Protein AF-A0A7S2IHV5-F1 (afdb_monomer)

Foldseek 3Di:
DDPPPPPPPPPDPPPPLDADPPPPPPDCPFLDDDDDDDDGDDPQRLLLVQVVCVVVVHHDDPSSLCSQCVVLVHDCVVPVVLSVLSVLLSVADAALQKDWDADPVRGIWIAGNVVRDIGSDGPCSVLSSVLRVVLCVLVVPPDDLVRLVVVLVVLVVVLVVLLVVLLVQLVQKDWDADPVRQIWIAGNVVRDIGSGDRNRNSLSSSLSSVVSSVSSCVVSVHDDDDDRDRDDNVVSVVVVPPDDDDD

Structure (mmCIF, N/CA/C/O backbone):
data_AF-A0A7S2IHV5-F1
#
_entry.id   AF-A0A7S2IHV5-F1
#
loop_
_atom_site.group_PDB
_atom_site.id
_atom_site.type_symbol
_atom_site.label_atom_id
_atom_site.label_alt_id
_atom_site.label_comp_id
_atom_site.label_asym_id
_atom_site.label_entity_id
_atom_site.label_seq_id
_atom_site.pdbx_PDB_ins_code
_atom_site.Cartn_x
_atom_site.Cartn_y
_atom_site.Cartn_z
_atom_site.occupancy
_atom_site.B_iso_or_equiv
_atom_site.auth_seq_id
_atom_site.auth_comp_id
_atom_site.auth_asym_id
_atom_site.auth_atom_id
_atom_site.pdbx_PDB_model_num
ATOM 1 N N . MET A 1 1 ? 15.646 18.666 -33.303 1.00 33.06 1 MET A N 1
ATOM 2 C CA . MET A 1 1 ? 16.346 18.646 -32.001 1.00 33.06 1 MET A CA 1
ATOM 3 C C . MET A 1 1 ? 16.681 17.202 -31.702 1.00 33.06 1 MET A C 1
ATOM 5 O O . MET A 1 1 ? 15.780 16.376 -31.694 1.00 33.06 1 MET A O 1
ATOM 9 N N . VAL A 1 2 ? 17.968 16.892 -31.600 1.00 29.97 2 VAL A N 1
ATOM 10 C CA . VAL A 1 2 ? 18.472 15.532 -31.393 1.00 29.97 2 VAL A CA 1
ATOM 11 C C . VAL A 1 2 ? 18.249 15.192 -29.921 1.00 29.97 2 VAL A C 1
ATOM 13 O O . VAL A 1 2 ? 18.845 15.831 -29.057 1.00 29.97 2 VAL A O 1
ATOM 16 N N . PHE A 1 3 ? 17.349 14.252 -29.625 1.00 38.97 3 PHE A N 1
ATOM 17 C CA . PHE A 1 3 ? 17.230 13.691 -28.282 1.00 38.97 3 PHE A CA 1
ATOM 18 C C . PHE A 1 3 ? 18.546 12.974 -27.981 1.00 38.97 3 PHE A C 1
ATOM 20 O O . PHE A 1 3 ? 18.866 11.963 -28.603 1.00 38.97 3 PHE A O 1
ATOM 27 N N . GLY A 1 4 ? 19.353 13.555 -27.094 1.00 34.31 4 GLY A N 1
ATOM 28 C CA . GLY A 1 4 ? 20.579 12.926 -26.628 1.00 34.31 4 GLY A CA 1
ATOM 29 C C . GLY A 1 4 ? 20.244 11.559 -26.046 1.00 34.31 4 GLY A C 1
ATOM 30 O O . GLY A 1 4 ? 19.366 11.460 -25.189 1.00 34.31 4 GLY A O 1
ATOM 31 N N . LEU A 1 5 ? 20.936 10.528 -26.536 1.00 37.75 5 LEU A N 1
ATOM 32 C CA . LEU A 1 5 ? 20.967 9.186 -25.964 1.00 37.75 5 LEU A CA 1
ATOM 33 C C . LEU A 1 5 ? 21.281 9.314 -24.466 1.00 37.75 5 LEU A C 1
ATOM 35 O O . LEU A 1 5 ? 22.440 9.408 -24.056 1.00 37.75 5 LEU A O 1
ATOM 39 N N . MET A 1 6 ? 20.245 9.344 -23.628 1.00 42.69 6 MET A N 1
ATOM 40 C CA . MET A 1 6 ? 20.414 9.043 -22.219 1.00 42.69 6 MET A CA 1
ATOM 41 C C . MET A 1 6 ? 20.861 7.592 -22.186 1.00 42.69 6 MET A C 1
ATOM 43 O O . MET A 1 6 ? 20.162 6.725 -22.707 1.00 42.69 6 MET A O 1
ATOM 47 N N . LYS A 1 7 ? 22.061 7.347 -21.649 1.00 40.94 7 LYS A N 1
ATOM 48 C CA . LYS A 1 7 ? 22.567 6.007 -21.349 1.00 40.94 7 LYS A CA 1
ATOM 49 C C . LYS A 1 7 ? 21.474 5.261 -20.585 1.00 40.94 7 LYS A C 1
ATOM 51 O O . LYS A 1 7 ? 21.378 5.380 -19.367 1.00 40.94 7 LYS A O 1
ATOM 56 N N . LEU A 1 8 ? 20.669 4.477 -21.296 1.00 45.41 8 LEU A N 1
ATOM 57 C CA . LEU A 1 8 ? 20.057 3.300 -20.722 1.00 45.41 8 LEU A CA 1
ATOM 58 C C . LEU A 1 8 ? 21.258 2.501 -20.240 1.00 45.41 8 LEU A C 1
ATOM 60 O O . LEU A 1 8 ? 22.055 2.013 -21.043 1.00 45.41 8 LEU A O 1
ATOM 64 N N . GLY A 1 9 ? 21.467 2.478 -18.925 1.00 37.75 9 GLY A N 1
ATOM 65 C CA . GLY A 1 9 ? 22.291 1.445 -18.341 1.00 37.75 9 GLY A CA 1
ATOM 66 C C . GLY A 1 9 ? 21.675 0.142 -18.818 1.00 37.75 9 GLY A C 1
ATOM 67 O O . GLY A 1 9 ? 20.617 -0.249 -18.325 1.00 37.75 9 GLY A O 1
ATOM 68 N N . LEU A 1 10 ? 22.293 -0.469 -19.834 1.00 39.44 10 LEU A N 1
ATOM 69 C CA . LEU A 1 10 ? 22.073 -1.865 -20.178 1.00 39.44 10 LEU A CA 1
ATOM 70 C C . LEU A 1 10 ? 22.032 -2.618 -18.851 1.00 39.44 10 LEU A C 1
ATOM 72 O O . LEU A 1 10 ? 22.872 -2.298 -18.001 1.00 39.44 10 LEU A O 1
ATOM 76 N N . PRO A 1 11 ? 21.078 -3.540 -18.631 1.00 44.69 11 PRO A N 1
ATOM 77 C CA . PRO A 1 11 ? 20.971 -4.242 -17.364 1.00 44.69 11 PRO A CA 1
ATOM 78 C C . PRO A 1 11 ? 22.358 -4.762 -16.984 1.00 44.69 11 PRO A C 1
ATOM 80 O O . PRO A 1 11 ? 22.909 -5.649 -17.640 1.00 44.69 11 PRO A O 1
ATOM 83 N N . SER A 1 12 ? 22.941 -4.114 -15.967 1.00 45.28 12 SER A N 1
ATOM 84 C CA . SER A 1 12 ? 24.198 -4.511 -15.347 1.00 45.28 12 SER A CA 1
ATOM 85 C C . SER A 1 12 ? 24.079 -5.997 -15.056 1.00 45.28 12 SER A C 1
ATOM 87 O O . SER A 1 12 ? 22.994 -6.414 -14.640 1.00 45.28 12 SER A O 1
ATOM 89 N N . LYS A 1 13 ? 25.135 -6.777 -15.353 1.00 41.44 13 LYS A N 1
ATOM 90 C CA . LYS A 1 13 ? 25.215 -8.238 -15.157 1.00 41.44 13 LYS A CA 1
ATOM 91 C C . LYS A 1 13 ? 24.247 -8.651 -14.052 1.00 41.44 13 LYS A C 1
ATOM 93 O O . LYS A 1 13 ? 24.502 -8.309 -12.901 1.00 41.44 13 LYS A O 1
ATOM 98 N N . LYS A 1 14 ? 23.110 -9.263 -14.420 1.00 52.69 14 LYS A N 1
ATOM 99 C CA . LYS A 1 14 ? 22.032 -9.574 -13.475 1.00 52.69 14 LYS A CA 1
ATOM 100 C C . LYS A 1 14 ? 22.661 -10.347 -12.321 1.00 52.69 14 LYS A C 1
ATOM 102 O O . LYS A 1 14 ? 23.015 -11.509 -12.507 1.00 52.69 14 LYS A O 1
ATOM 107 N N . HIS A 1 15 ? 22.842 -9.708 -11.167 1.00 56.66 15 HIS A N 1
ATOM 108 C CA . HIS A 1 15 ? 23.039 -10.468 -9.948 1.00 56.66 15 HIS A CA 1
ATOM 109 C C . HIS A 1 15 ? 21.779 -11.325 -9.825 1.00 56.66 15 HIS A C 1
ATOM 111 O O . HIS A 1 15 ? 20.678 -10.763 -9.879 1.00 56.66 15 HIS A O 1
ATOM 117 N N . PRO A 1 16 ? 21.905 -12.661 -9.807 1.00 74.50 16 PRO A N 1
ATOM 118 C CA . PRO A 1 16 ? 20.736 -13.506 -9.666 1.00 74.50 16 PRO A CA 1
ATOM 119 C C . PRO A 1 16 ? 20.046 -13.117 -8.359 1.00 74.50 16 PRO A C 1
ATOM 121 O O . PRO A 1 16 ? 20.706 -12.924 -7.339 1.00 74.50 16 PRO A O 1
ATOM 124 N N . ALA A 1 17 ? 18.729 -12.926 -8.409 1.00 83.88 17 ALA A N 1
ATOM 125 C CA . ALA A 1 17 ? 17.953 -12.715 -7.200 1.00 83.88 17 ALA A CA 1
ATOM 126 C C . ALA A 1 17 ? 18.017 -14.014 -6.395 1.00 83.88 17 ALA A C 1
ATOM 128 O O . ALA A 1 17 ? 17.445 -15.028 -6.791 1.00 83.88 17 ALA A O 1
ATOM 129 N N . GLU A 1 18 ? 18.768 -14.000 -5.302 1.00 88.00 18 GLU A N 1
ATOM 130 C CA . GLU A 1 18 ? 18.863 -15.142 -4.404 1.00 88.00 18 GLU A CA 1
ATOM 131 C C . GLU A 1 18 ? 17.799 -15.010 -3.316 1.00 88.00 18 GLU A C 1
ATOM 133 O O . GLU A 1 18 ? 17.580 -13.902 -2.813 1.00 88.00 18 GLU A O 1
ATOM 138 N N . PRO A 1 19 ? 17.112 -16.098 -2.932 1.00 88.88 19 PRO A N 1
ATOM 139 C CA . PRO A 1 19 ? 16.203 -16.036 -1.803 1.00 88.88 19 PRO A CA 1
ATOM 140 C C . PRO A 1 19 ? 16.986 -15.628 -0.545 1.00 88.88 19 PRO A C 1
ATOM 142 O O . PRO A 1 19 ? 18.162 -15.982 -0.409 1.00 88.88 19 PRO A O 1
ATOM 145 N N . PRO A 1 20 ? 16.358 -14.908 0.402 1.00 88.19 20 PRO A N 1
ATOM 146 C CA . PRO A 1 20 ? 16.990 -14.657 1.689 1.00 88.19 20 PRO A CA 1
ATOM 147 C C . PRO A 1 20 ? 17.375 -16.000 2.327 1.00 88.19 20 PRO A C 1
ATOM 149 O O . PRO A 1 20 ? 16.690 -17.001 2.067 1.00 88.19 20 PRO A O 1
ATOM 152 N N . PRO A 1 21 ? 18.411 -16.051 3.191 1.00 83.69 21 PRO A N 1
ATOM 153 C CA . PRO A 1 21 ? 18.697 -17.263 3.948 1.00 83.69 21 PRO A CA 1
ATOM 154 C C . PRO A 1 21 ? 17.393 -17.750 4.571 1.00 83.69 21 PRO A C 1
ATOM 156 O O . PRO A 1 21 ? 16.575 -16.933 5.015 1.00 83.69 21 PRO A O 1
ATOM 159 N N . SER A 1 22 ? 17.156 -19.067 4.548 1.00 67.00 22 SER A N 1
ATOM 160 C CA . SER A 1 22 ? 15.977 -19.593 5.219 1.00 67.00 22 SER A CA 1
ATOM 161 C C . SER A 1 22 ? 16.107 -19.157 6.666 1.00 67.00 22 SER A C 1
ATOM 163 O O . SER A 1 22 ? 16.981 -19.650 7.383 1.00 67.00 22 SER A O 1
ATOM 165 N N . ALA A 1 23 ? 15.282 -18.206 7.091 1.00 54.59 23 ALA A N 1
ATOM 166 C CA . ALA A 1 23 ? 15.065 -18.032 8.501 1.00 54.59 23 ALA A CA 1
ATOM 167 C C . ALA A 1 23 ? 14.607 -19.420 8.961 1.00 54.59 23 ALA A C 1
ATOM 169 O O . ALA A 1 23 ? 13.552 -19.901 8.537 1.00 54.59 23 ALA A O 1
ATOM 170 N N . GLY A 1 24 ? 15.440 -20.112 9.751 1.00 43.66 24 GLY A N 1
ATOM 171 C CA . GLY A 1 24 ? 14.931 -21.183 10.602 1.00 43.66 24 GLY A CA 1
ATOM 172 C C . GLY A 1 24 ? 13.681 -20.637 11.291 1.00 43.66 24 GLY A C 1
ATOM 173 O O . GLY A 1 24 ? 13.653 -19.438 11.532 1.00 43.66 24 GLY A O 1
ATOM 174 N N . PRO A 1 25 ? 12.648 -21.458 11.515 1.00 40.81 25 PRO A N 1
ATOM 175 C CA . PRO A 1 25 ? 11.233 -21.081 11.601 1.00 40.81 25 PRO A CA 1
ATOM 176 C C . PRO A 1 25 ? 10.962 -19.834 12.456 1.00 40.81 25 PRO A C 1
ATOM 178 O O . PRO A 1 25 ? 10.499 -19.926 13.589 1.00 40.81 25 PRO A O 1
ATOM 181 N N . SER A 1 26 ? 11.207 -18.654 11.902 1.00 39.56 26 SER A N 1
ATOM 182 C CA . SER A 1 26 ? 10.773 -17.402 12.481 1.00 39.56 26 SER A CA 1
ATOM 183 C C . SER A 1 26 ? 9.319 -17.282 12.066 1.00 39.56 26 SER A C 1
ATOM 185 O O . SER A 1 26 ? 9.004 -16.947 10.929 1.00 39.56 26 SER A O 1
ATOM 187 N N . GLU A 1 27 ? 8.450 -17.671 12.998 1.00 41.88 27 GLU A N 1
ATOM 188 C CA . GLU A 1 27 ? 7.030 -17.316 13.021 1.00 41.88 27 GLU A CA 1
ATOM 189 C C . GLU A 1 27 ? 6.133 -18.008 11.987 1.00 41.88 27 GLU A C 1
ATOM 191 O O . GLU A 1 27 ? 5.271 -17.393 11.360 1.00 41.88 27 GLU A O 1
ATOM 196 N N . VAL A 1 28 ? 6.215 -19.340 11.898 1.00 38.88 28 VAL A N 1
ATOM 197 C CA . VAL A 1 28 ? 5.076 -20.125 11.392 1.00 38.88 28 VAL A CA 1
ATOM 198 C C . VAL A 1 28 ? 3.937 -20.050 12.419 1.00 38.88 28 VAL A C 1
ATOM 200 O O . VAL A 1 28 ? 3.696 -20.992 13.174 1.00 38.88 28 VAL A O 1
ATOM 203 N N . GLN A 1 29 ? 3.189 -18.948 12.449 1.00 43.97 29 GLN A N 1
ATOM 204 C CA . GLN A 1 29 ? 1.805 -19.013 12.908 1.00 43.97 29 GLN A CA 1
ATOM 205 C C . GLN A 1 29 ? 0.989 -19.587 11.755 1.00 43.97 29 GLN A C 1
ATOM 207 O O . GLN A 1 29 ? 0.590 -18.898 10.821 1.00 43.97 29 GLN A O 1
ATOM 212 N N . LYS A 1 30 ? 0.846 -20.916 11.799 1.00 42.19 30 LYS A N 1
ATOM 213 C CA . LYS A 1 30 ? 0.106 -21.723 10.829 1.00 42.19 30 LYS A CA 1
ATOM 214 C C . LYS A 1 30 ? -1.242 -21.072 10.524 1.00 42.19 30 LYS A C 1
ATOM 216 O O . LYS A 1 30 ? -2.083 -20.929 11.411 1.00 42.19 30 LYS A O 1
ATOM 221 N N . ALA A 1 31 ? -1.481 -20.781 9.251 1.00 44.69 31 ALA A N 1
ATOM 222 C CA . ALA A 1 31 ? -2.820 -20.554 8.743 1.00 44.69 31 ALA A CA 1
ATOM 223 C C . ALA A 1 31 ? -3.604 -21.876 8.830 1.00 44.69 31 ALA A C 1
ATOM 225 O O . ALA A 1 31 ? -3.496 -22.735 7.957 1.00 44.69 31 ALA A O 1
ATOM 226 N N . SER A 1 32 ? -4.343 -22.092 9.922 1.00 41.03 32 SER A N 1
ATOM 227 C CA . SER A 1 32 ? -5.221 -23.259 10.057 1.00 41.03 32 SER A CA 1
ATOM 228 C C . SER A 1 32 ? -6.505 -23.020 9.260 1.00 41.03 32 SER A C 1
ATOM 230 O O . SER A 1 32 ? -7.477 -22.468 9.773 1.00 41.03 32 SER A O 1
ATOM 232 N N . ALA A 1 33 ? -6.497 -23.404 7.985 1.00 43.72 33 ALA A N 1
ATOM 233 C CA . ALA A 1 33 ? -7.717 -23.627 7.222 1.00 43.72 33 ALA A CA 1
ATOM 234 C C . ALA A 1 33 ? -8.118 -25.097 7.417 1.00 43.72 33 ALA A C 1
ATOM 236 O O . ALA A 1 33 ? -7.386 -26.010 7.037 1.00 43.72 33 ALA A O 1
ATOM 237 N N . GLY A 1 34 ? -9.245 -25.331 8.091 1.00 39.16 34 GLY A N 1
ATOM 238 C CA . GLY A 1 34 ? -9.768 -26.674 8.321 1.00 39.16 34 GLY A CA 1
ATOM 239 C C . GLY A 1 34 ? -10.118 -27.379 7.008 1.00 39.16 34 GLY A C 1
ATOM 240 O O . GLY A 1 34 ? -10.824 -26.815 6.177 1.00 39.16 34 GLY A O 1
ATOM 241 N N . GLY A 1 35 ? -9.648 -28.622 6.860 1.00 34.66 35 GLY A N 1
ATOM 242 C CA . GLY A 1 35 ? -10.046 -29.535 5.784 1.00 34.66 35 GLY A CA 1
ATOM 243 C C . GLY A 1 35 ? -8.886 -30.314 5.156 1.00 34.66 35 GLY A C 1
ATOM 244 O O . GLY A 1 35 ? -8.307 -29.868 4.179 1.00 34.66 35 GLY A O 1
ATOM 245 N N . GLY A 1 36 ? -8.585 -31.495 5.712 1.00 34.62 36 GLY A N 1
ATOM 246 C CA . GLY A 1 36 ? -8.013 -32.661 5.017 1.00 34.62 36 GLY A CA 1
ATOM 247 C C . GLY A 1 36 ? -6.731 -32.507 4.179 1.00 34.62 36 GLY A C 1
ATOM 248 O O . GLY A 1 36 ? -6.795 -32.273 2.980 1.00 34.62 36 GLY A O 1
ATOM 249 N N . GLY A 1 37 ? -5.582 -32.859 4.771 1.00 42.47 37 GLY A N 1
ATOM 250 C CA . GLY A 1 37 ? -4.523 -33.588 4.053 1.00 42.47 37 GLY A CA 1
ATOM 251 C C . GLY A 1 37 ? -3.578 -32.794 3.142 1.00 42.47 37 GLY A C 1
ATOM 252 O O . GLY A 1 37 ? -3.538 -33.040 1.944 1.00 42.47 37 GLY A O 1
ATOM 253 N N . LYS A 1 38 ? -2.768 -31.906 3.728 1.00 46.94 38 LYS A N 1
ATOM 254 C CA . LYS A 1 38 ? -1.366 -31.540 3.401 1.00 46.94 38 LYS A CA 1
ATOM 255 C C . LYS A 1 38 ? -0.945 -30.506 4.460 1.00 46.94 38 LYS A C 1
ATOM 257 O O . LYS A 1 38 ? -1.814 -29.854 5.032 1.00 46.94 38 LYS A O 1
ATOM 262 N N . GLY A 1 39 ? 0.337 -30.428 4.825 1.00 59.31 39 GLY A N 1
ATOM 263 C CA . GLY A 1 39 ? 0.801 -29.528 5.896 1.00 59.31 39 GLY A CA 1
ATOM 264 C C . GLY A 1 39 ? 0.293 -28.088 5.717 1.00 59.31 39 GLY A C 1
ATOM 265 O O . GLY A 1 39 ? 0.092 -27.646 4.589 1.00 59.31 39 GLY A O 1
ATOM 266 N N . ALA A 1 40 ? 0.049 -27.377 6.824 1.00 70.88 40 ALA A N 1
ATOM 267 C CA . ALA A 1 40 ? -0.393 -25.983 6.774 1.00 70.88 40 ALA A CA 1
ATOM 268 C C . ALA A 1 40 ? 0.619 -25.146 5.978 1.00 70.88 40 ALA A C 1
ATOM 270 O O . ALA A 1 40 ? 1.809 -25.181 6.294 1.00 70.88 40 ALA A O 1
ATOM 271 N N . LEU A 1 41 ? 0.137 -24.424 4.964 1.00 82.94 41 LEU A N 1
ATOM 272 C CA . LEU A 1 41 ? 0.977 -23.574 4.127 1.00 82.94 41 LEU A CA 1
ATOM 273 C C . LEU A 1 41 ? 1.620 -22.466 4.964 1.00 82.94 41 LEU A C 1
ATOM 275 O O . LEU A 1 41 ? 0.996 -21.889 5.860 1.00 82.94 41 LEU A O 1
ATOM 279 N N . THR A 1 42 ? 2.863 -22.145 4.634 1.00 90.62 42 THR A N 1
ATOM 280 C CA . THR A 1 42 ? 3.507 -20.900 5.046 1.00 90.62 42 THR A CA 1
ATOM 281 C C . THR A 1 42 ? 2.815 -19.706 4.385 1.00 90.62 42 THR A C 1
ATOM 283 O O . THR A 1 42 ? 2.127 -19.839 3.370 1.00 90.62 42 THR A O 1
ATOM 286 N N . VAL A 1 43 ? 3.024 -18.509 4.935 1.00 92.88 43 VAL A N 1
ATOM 287 C CA . VAL A 1 43 ? 2.461 -17.271 4.373 1.00 92.88 43 VAL A CA 1
ATOM 288 C C . VAL A 1 43 ? 2.910 -17.061 2.926 1.00 92.88 43 VAL A C 1
ATOM 290 O O . VAL A 1 43 ? 2.089 -16.733 2.076 1.00 92.88 43 VAL A O 1
ATOM 293 N N . ASN A 1 44 ? 4.179 -17.327 2.613 1.00 94.31 44 ASN A N 1
ATOM 294 C CA . ASN A 1 44 ? 4.712 -17.114 1.266 1.00 94.31 44 ASN A CA 1
ATOM 295 C C . ASN A 1 44 ? 4.186 -18.130 0.244 1.00 94.31 44 ASN A C 1
ATOM 297 O O . ASN A 1 44 ? 3.930 -17.766 -0.901 1.00 94.31 44 ASN A O 1
ATOM 301 N N . GLU A 1 45 ? 3.938 -19.377 0.651 1.00 94.00 45 GLU A N 1
ATOM 302 C CA . GLU A 1 45 ? 3.226 -20.351 -0.194 1.00 94.00 45 GLU A CA 1
ATOM 303 C C . GLU A 1 45 ? 1.769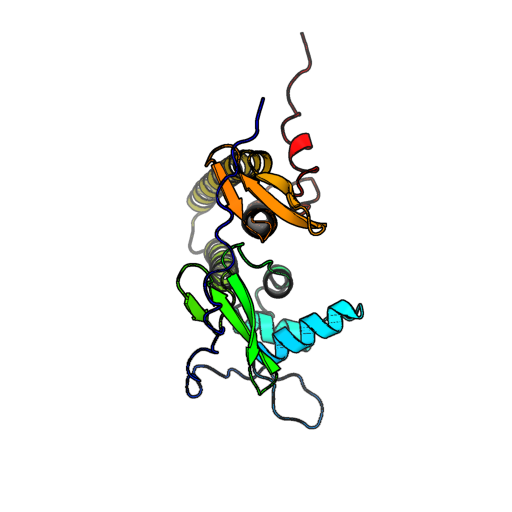 -19.931 -0.412 1.00 94.00 45 GLU A C 1
ATOM 305 O O . GLU A 1 45 ? 1.231 -20.052 -1.514 1.00 94.00 45 GLU A O 1
ATOM 310 N N . PHE A 1 46 ? 1.123 -19.414 0.637 1.00 94.31 46 PHE A N 1
ATOM 311 C CA . PHE A 1 46 ? -0.242 -18.917 0.553 1.00 94.31 46 PHE A CA 1
ATOM 312 C C . PHE A 1 46 ? -0.361 -17.724 -0.406 1.00 94.31 46 PHE A C 1
ATOM 314 O O . PHE A 1 46 ? -1.252 -17.730 -1.258 1.00 94.31 46 PHE A O 1
ATOM 321 N N . VAL A 1 47 ? 0.534 -16.736 -0.312 1.00 94.31 47 VAL A N 1
ATOM 322 C CA . VAL A 1 47 ? 0.555 -15.562 -1.200 1.00 94.31 47 VAL A CA 1
ATOM 323 C C . VAL A 1 47 ? 0.806 -15.988 -2.648 1.00 94.31 47 VAL A C 1
ATOM 325 O O . VAL A 1 47 ? 0.022 -15.617 -3.522 1.00 94.31 47 VAL A O 1
ATOM 328 N N . ALA A 1 48 ? 1.816 -16.832 -2.900 1.00 93.19 48 ALA A N 1
ATOM 329 C CA . ALA A 1 48 ? 2.113 -17.350 -4.241 1.00 93.19 48 ALA A CA 1
ATOM 330 C C . ALA A 1 48 ? 0.901 -18.075 -4.854 1.00 93.19 48 ALA A C 1
ATOM 332 O O . ALA A 1 48 ? 0.491 -17.811 -5.988 1.00 93.19 48 ALA A O 1
ATOM 333 N N . ARG A 1 49 ? 0.258 -18.954 -4.075 1.00 93.62 49 ARG A N 1
ATOM 334 C CA . ARG A 1 49 ? -0.943 -19.676 -4.511 1.00 93.62 49 ARG A CA 1
ATOM 335 C C . ARG A 1 49 ? -2.124 -18.739 -4.769 1.00 93.62 49 ARG A C 1
ATOM 337 O O . ARG A 1 49 ? -2.812 -18.925 -5.770 1.00 93.62 49 ARG A O 1
ATOM 344 N N . SER A 1 50 ? -2.352 -17.760 -3.895 1.00 93.12 50 SER A N 1
ATOM 345 C CA . SER A 1 50 ? -3.460 -16.802 -4.019 1.00 93.12 50 SER A CA 1
ATOM 346 C C . SER A 1 50 ? -3.338 -15.967 -5.291 1.00 93.12 50 SER A C 1
ATOM 348 O O . SER A 1 50 ? -4.321 -15.805 -6.010 1.00 93.12 50 SER A O 1
ATOM 350 N N . LYS A 1 51 ? -2.126 -15.508 -5.632 1.00 91.06 51 LYS A N 1
ATOM 351 C CA . LYS A 1 51 ? -1.873 -14.771 -6.881 1.00 91.06 51 LYS A CA 1
ATOM 352 C C . LYS A 1 51 ? -2.208 -15.607 -8.119 1.00 91.06 51 LYS A C 1
ATOM 354 O O . LYS A 1 51 ? -2.995 -15.169 -8.953 1.00 91.06 51 LYS A O 1
ATOM 359 N N . ARG A 1 52 ? -1.729 -16.855 -8.188 1.00 91.12 52 ARG A N 1
ATOM 360 C CA . ARG A 1 52 ? -2.044 -17.778 -9.301 1.00 91.12 52 ARG A CA 1
ATOM 361 C C . ARG A 1 52 ? -3.527 -18.127 -9.410 1.00 91.12 52 ARG A C 1
ATOM 363 O O . ARG A 1 52 ? -4.040 -18.350 -10.503 1.00 91.12 52 ARG A O 1
ATOM 370 N N . GLN A 1 53 ? -4.219 -18.242 -8.279 1.00 91.75 53 GLN A N 1
ATOM 371 C CA . GLN A 1 53 ? -5.665 -18.464 -8.259 1.00 91.75 53 GLN A CA 1
ATOM 372 C C . GLN A 1 53 ? -6.409 -17.255 -8.839 1.00 91.75 53 GLN A C 1
ATOM 374 O O . GLN A 1 53 ? -7.283 -17.434 -9.687 1.00 91.75 53 GLN A O 1
ATOM 379 N N . ARG A 1 54 ? -5.995 -16.037 -8.485 1.00 89.06 54 ARG A N 1
ATOM 380 C CA . ARG A 1 54 ? -6.588 -14.794 -8.996 1.00 89.06 54 ARG A CA 1
ATOM 381 C C . ARG A 1 54 ? -6.364 -14.568 -10.484 1.00 89.06 54 ARG A C 1
ATOM 383 O O . ARG A 1 54 ? -7.282 -14.118 -11.160 1.00 89.06 54 ARG A O 1
ATOM 390 N N . GLU A 1 55 ? -5.219 -14.969 -11.031 1.00 88.75 55 GLU A N 1
ATOM 391 C CA . GLU A 1 55 ? -4.999 -14.991 -12.490 1.00 88.75 55 GLU A CA 1
ATOM 392 C C . GLU A 1 55 ? -6.030 -15.861 -13.230 1.00 88.75 55 GLU A C 1
ATOM 394 O O . GLU A 1 55 ? -6.312 -15.644 -14.406 1.00 88.75 55 GLU A O 1
ATOM 399 N N . ARG A 1 56 ? -6.632 -16.830 -12.531 1.00 92.88 56 ARG A N 1
ATOM 400 C CA . ARG A 1 56 ? -7.720 -17.687 -13.027 1.00 92.88 56 ARG A CA 1
ATOM 401 C C . ARG A 1 56 ? -9.111 -17.191 -12.612 1.00 92.88 56 ARG A C 1
ATOM 403 O O . ARG A 1 56 ? -10.083 -17.920 -12.791 1.00 92.88 56 ARG A O 1
ATOM 410 N N . GLY A 1 57 ? -9.213 -15.991 -12.041 1.00 91.12 57 GLY A N 1
ATOM 411 C CA . GLY A 1 57 ? -10.458 -15.408 -11.535 1.00 91.12 57 GLY A CA 1
ATOM 412 C C . GLY A 1 57 ? -10.978 -16.043 -10.242 1.00 91.12 57 GLY A C 1
ATOM 413 O O . GLY A 1 57 ? -12.168 -15.944 -9.957 1.00 91.12 57 GLY A O 1
ATOM 414 N N . LEU A 1 58 ? -10.122 -16.733 -9.481 1.00 91.44 58 LEU A N 1
ATOM 415 C CA . LEU A 1 58 ? -10.487 -17.353 -8.208 1.00 91.44 58 LEU A CA 1
ATOM 416 C C . LEU A 1 58 ? -10.027 -16.479 -7.039 1.00 91.44 58 LEU A C 1
ATOM 418 O O . LEU A 1 58 ? -8.849 -16.142 -6.936 1.00 91.44 58 LEU A O 1
ATOM 422 N N . GLU A 1 59 ? -10.950 -16.171 -6.131 1.00 89.19 59 GLU A N 1
ATOM 423 C CA . GLU A 1 59 ? -10.644 -15.443 -4.901 1.00 89.19 59 GLU A CA 1
ATOM 424 C C . GLU A 1 59 ? -10.226 -16.385 -3.761 1.00 89.19 59 GLU A C 1
ATOM 426 O O . GLU A 1 59 ? -10.730 -17.514 -3.684 1.00 89.19 59 GLU A O 1
ATOM 431 N N . PRO A 1 60 ? -9.350 -15.931 -2.842 1.00 89.88 60 PRO A N 1
ATOM 432 C CA . PRO A 1 60 ? -9.044 -16.664 -1.623 1.00 89.88 60 PRO A CA 1
ATOM 433 C C . PRO A 1 60 ? -10.314 -16.983 -0.837 1.00 89.88 60 PRO A C 1
ATOM 435 O O . PRO A 1 60 ? -11.245 -16.178 -0.738 1.00 89.88 60 PRO A O 1
ATOM 438 N N . THR A 1 61 ? -10.346 -18.157 -0.218 1.00 92.06 61 THR A N 1
ATOM 439 C CA . THR A 1 61 ? -11.470 -18.528 0.639 1.00 92.06 61 THR A CA 1
ATOM 440 C C . THR A 1 61 ? -11.501 -17.647 1.890 1.00 92.06 61 THR A C 1
ATOM 442 O O . THR A 1 61 ? -10.483 -17.138 2.365 1.00 92.06 61 THR A O 1
ATOM 445 N N . LYS A 1 62 ? -12.680 -17.497 2.501 1.00 92.38 62 LYS A N 1
ATOM 446 C CA . LYS A 1 62 ? -12.822 -16.719 3.741 1.00 92.38 62 LYS A CA 1
ATOM 447 C C . LYS A 1 62 ? -11.888 -17.194 4.877 1.00 92.38 62 LYS A C 1
ATOM 449 O O . LYS A 1 62 ? -11.289 -16.331 5.515 1.00 92.38 62 LYS A O 1
ATOM 454 N N . PRO A 1 63 ? -11.710 -18.506 5.148 1.00 93.56 63 PRO A N 1
ATOM 455 C CA . PRO A 1 63 ? -10.754 -18.974 6.158 1.00 93.56 63 PRO A CA 1
ATOM 456 C C . PRO A 1 63 ? -9.298 -18.604 5.850 1.00 93.56 63 PRO A C 1
ATOM 458 O O . PRO A 1 63 ? -8.547 -18.272 6.763 1.00 93.56 63 PRO A O 1
ATOM 461 N N . GLU A 1 64 ? -8.907 -18.632 4.578 1.00 93.06 64 GLU A N 1
ATOM 462 C CA . GLU A 1 64 ? -7.566 -18.240 4.139 1.00 93.06 64 GLU A CA 1
ATOM 463 C C . GLU A 1 64 ? -7.319 -16.746 4.349 1.00 93.06 64 GLU A C 1
ATOM 465 O O . GLU A 1 64 ? -6.304 -16.364 4.934 1.00 93.06 64 GLU A O 1
ATOM 470 N N . LEU A 1 65 ? -8.283 -15.903 3.969 1.00 94.50 65 LEU A N 1
ATOM 471 C CA . LEU A 1 65 ? -8.204 -14.465 4.208 1.00 94.50 65 LEU A CA 1
ATOM 472 C C . LEU A 1 65 ? -8.161 -14.140 5.710 1.00 94.50 65 LEU A C 1
ATOM 474 O O . LEU A 1 65 ? -7.392 -13.282 6.130 1.00 94.50 65 LEU A O 1
ATOM 478 N N . ILE A 1 66 ? -8.932 -14.857 6.536 1.00 95.56 66 ILE A N 1
ATOM 479 C CA . ILE A 1 66 ? -8.889 -14.746 8.004 1.00 95.56 66 ILE A CA 1
ATOM 480 C C . ILE A 1 66 ? -7.502 -15.098 8.551 1.00 95.56 66 ILE A C 1
ATOM 482 O O . ILE A 1 66 ? -7.000 -14.428 9.453 1.00 95.56 66 ILE A O 1
ATOM 486 N N . ALA A 1 67 ? -6.877 -16.153 8.035 1.00 94.50 67 ALA A N 1
ATOM 487 C CA . ALA A 1 67 ? -5.547 -16.536 8.479 1.00 94.50 67 ALA A CA 1
ATOM 488 C C . ALA A 1 67 ? -4.491 -15.488 8.100 1.00 94.50 67 ALA A C 1
ATOM 490 O O . ALA A 1 67 ? -3.632 -15.163 8.918 1.00 94.50 67 ALA A O 1
ATOM 491 N N . TYR A 1 68 ? -4.595 -14.911 6.903 1.00 96.00 68 TYR A N 1
ATOM 492 C CA . TYR A 1 68 ? -3.713 -13.830 6.475 1.00 96.00 68 TYR A CA 1
ATOM 493 C C . TYR A 1 68 ? -3.942 -12.530 7.260 1.00 96.00 68 TYR A C 1
ATOM 495 O O . TYR A 1 68 ? -2.985 -11.872 7.658 1.00 96.00 68 TYR A O 1
ATOM 503 N N . ALA A 1 69 ? -5.196 -12.204 7.583 1.00 97.25 69 ALA A N 1
ATOM 504 C CA . ALA A 1 69 ? -5.534 -11.093 8.469 1.00 97.25 69 ALA A CA 1
ATOM 505 C C . ALA A 1 69 ? -4.847 -11.242 9.838 1.00 97.25 69 ALA A C 1
ATOM 507 O O . ALA A 1 69 ? -4.158 -10.325 10.286 1.00 97.25 69 ALA A O 1
ATOM 508 N N . ARG A 1 70 ? -4.926 -12.430 10.452 1.00 97.00 70 ARG A N 1
ATOM 509 C CA . ARG A 1 70 ? -4.226 -12.721 11.715 1.00 97.00 70 ARG A CA 1
ATOM 510 C C . ARG A 1 70 ? -2.713 -12.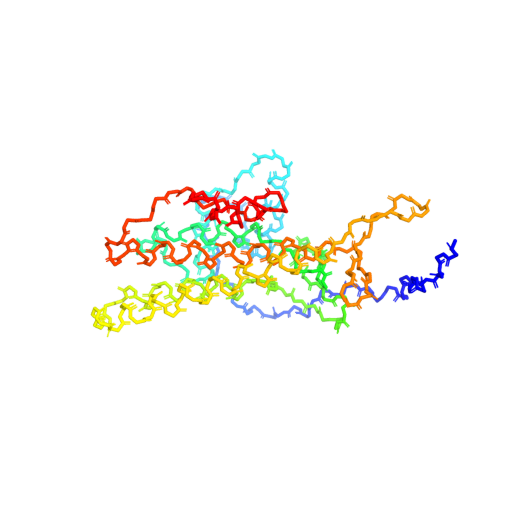595 11.592 1.00 97.00 70 ARG A C 1
ATOM 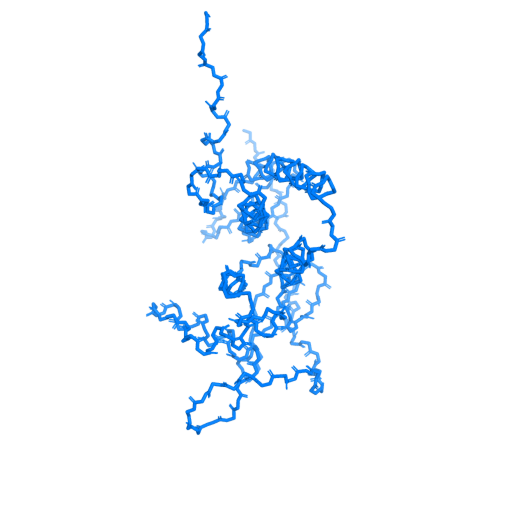512 O O . ARG A 1 70 ? -2.088 -12.039 12.487 1.00 97.00 70 ARG A O 1
ATOM 519 N N . TYR A 1 71 ? -2.130 -13.053 10.482 1.00 96.12 71 TYR A N 1
ATOM 520 C CA . TYR A 1 71 ? -0.703 -12.858 10.214 1.00 96.12 71 TYR A CA 1
ATOM 521 C C . TYR A 1 71 ? -0.317 -11.370 10.207 1.00 96.12 71 TYR A C 1
ATOM 523 O O . TYR A 1 71 ? 0.715 -10.997 10.768 1.00 96.12 71 TYR A O 1
ATOM 531 N N . LEU A 1 72 ? -1.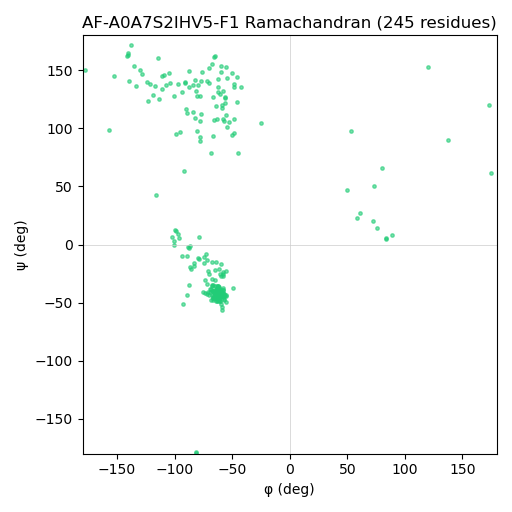164 -10.501 9.648 1.00 96.88 72 LEU A N 1
ATOM 532 C CA . LEU A 1 72 ? -0.981 -9.045 9.675 1.00 96.88 72 LEU A CA 1
ATOM 533 C C . LEU A 1 72 ? -1.238 -8.415 11.058 1.00 96.88 72 LEU A C 1
ATOM 535 O O . LEU A 1 72 ? -0.911 -7.247 11.268 1.00 96.88 72 LEU A O 1
ATOM 539 N N . GLY A 1 73 ? -1.744 -9.188 12.022 1.00 97.50 73 GLY A N 1
ATOM 540 C CA . GLY A 1 73 ? -2.118 -8.730 13.360 1.00 97.50 73 GLY A CA 1
ATOM 541 C C . GLY A 1 73 ? -3.558 -8.224 13.465 1.00 97.50 73 GLY A C 1
ATOM 542 O O . GLY A 1 73 ? -3.919 -7.684 14.505 1.00 97.50 73 GLY A O 1
ATOM 543 N N . ILE A 1 74 ? -4.369 -8.395 12.415 1.00 98.06 74 ILE A N 1
ATOM 544 C CA . ILE A 1 74 ? -5.781 -8.002 12.383 1.00 98.06 74 ILE A CA 1
ATOM 545 C C . ILE A 1 74 ? -6.606 -9.034 13.153 1.00 98.06 74 ILE A C 1
ATOM 547 O O . ILE A 1 74 ? -6.519 -10.231 12.858 1.00 98.06 74 ILE A O 1
ATOM 551 N N . ASP A 1 75 ? -7.430 -8.585 14.103 1.00 97.62 75 ASP A N 1
ATOM 552 C CA . ASP A 1 75 ? -8.402 -9.445 14.774 1.00 97.62 75 ASP A CA 1
ATOM 553 C C . ASP A 1 75 ? -9.671 -9.581 13.907 1.00 97.62 75 ASP A C 1
ATOM 555 O O . ASP A 1 75 ? -10.452 -8.640 13.789 1.00 97.62 75 ASP A O 1
ATOM 559 N N . PRO A 1 76 ? -9.935 -10.748 13.291 1.00 96.19 76 PRO A N 1
ATOM 560 C CA . PRO A 1 76 ? -11.087 -10.928 12.408 1.00 96.19 76 PRO A CA 1
ATOM 561 C C . PRO A 1 76 ? -12.432 -10.967 13.154 1.00 96.19 76 PRO A C 1
ATOM 563 O O . PRO A 1 76 ? -13.479 -10.939 12.504 1.00 96.19 76 PRO A O 1
ATOM 566 N N . ILE A 1 77 ? -12.419 -11.119 14.484 1.00 95.88 77 ILE A N 1
ATOM 567 C CA . ILE A 1 77 ? -13.616 -11.160 15.327 1.00 95.88 77 ILE A CA 1
ATOM 568 C C . ILE A 1 77 ? -13.930 -9.761 15.850 1.00 95.88 77 ILE A C 1
ATOM 570 O O . ILE A 1 77 ? -15.063 -9.309 15.697 1.00 95.88 77 ILE A O 1
ATOM 574 N N . ALA A 1 78 ? -12.944 -9.079 16.438 1.00 96.31 78 ALA A N 1
ATOM 575 C CA . ALA A 1 78 ? -13.128 -7.730 16.973 1.00 96.31 78 ALA A CA 1
ATOM 576 C C . ALA A 1 78 ? -13.194 -6.667 15.862 1.00 96.31 78 ALA A C 1
ATOM 578 O O . ALA A 1 78 ? -14.062 -5.797 15.892 1.00 96.31 78 ALA A O 1
ATOM 579 N N . ASP A 1 79 ? -12.343 -6.792 14.841 1.00 96.94 79 ASP A N 1
ATOM 580 C CA . ASP A 1 79 ? -12.134 -5.803 13.780 1.00 96.94 79 ASP A CA 1
ATOM 581 C C . ASP A 1 79 ? -12.548 -6.346 12.405 1.00 96.94 79 ASP A C 1
ATOM 583 O O . ASP A 1 79 ? -11.886 -6.150 11.380 1.00 96.94 79 ASP A O 1
ATOM 587 N N . GLY A 1 80 ? -13.687 -7.045 12.360 1.00 96.44 80 GLY A N 1
ATOM 588 C CA . GLY A 1 80 ? -14.223 -7.627 11.127 1.00 96.44 80 GLY A CA 1
ATOM 589 C C . GLY A 1 80 ? -14.470 -6.599 10.012 1.00 96.44 80 GLY A C 1
ATOM 590 O O . GLY A 1 80 ? -14.373 -6.934 8.829 1.00 96.44 80 GLY A O 1
ATOM 591 N N . ASP A 1 81 ? -14.731 -5.334 10.360 1.00 96.00 81 ASP A N 1
ATOM 592 C CA . ASP A 1 81 ? -14.877 -4.231 9.403 1.00 96.00 81 ASP A CA 1
ATOM 593 C C . ASP A 1 81 ? -13.539 -3.754 8.808 1.00 96.00 81 ASP A C 1
ATOM 595 O O . ASP A 1 81 ? -13.545 -3.010 7.828 1.00 96.00 81 ASP A O 1
ATOM 599 N N . LEU A 1 82 ? -12.403 -4.210 9.349 1.00 97.75 82 LEU A N 1
ATOM 600 C CA . LEU A 1 82 ? -11.046 -3.922 8.874 1.00 97.75 82 LEU A CA 1
ATOM 601 C C . LEU A 1 82 ? -10.434 -5.063 8.049 1.00 97.75 82 LEU A C 1
ATOM 603 O O . LEU A 1 82 ? -9.311 -4.933 7.565 1.00 97.75 82 LEU A O 1
ATOM 607 N N . MET A 1 83 ? -11.183 -6.143 7.791 1.00 97.38 83 MET A N 1
ATOM 608 C CA . MET A 1 83 ? -10.747 -7.271 6.946 1.00 97.38 83 MET A CA 1
ATOM 609 C C . MET A 1 83 ? -10.305 -6.855 5.536 1.00 97.38 83 MET A C 1
ATOM 611 O O . MET A 1 83 ? -9.518 -7.555 4.900 1.00 97.38 83 MET A O 1
ATOM 615 N N . TRP A 1 84 ? -10.766 -5.699 5.051 1.00 96.62 84 TRP A N 1
ATOM 616 C CA . TRP A 1 84 ? -10.313 -5.139 3.782 1.00 96.62 84 TRP A CA 1
ATOM 617 C C . TRP A 1 84 ? -8.801 -4.876 3.754 1.00 96.62 84 TRP A C 1
ATOM 619 O O . TRP A 1 84 ? -8.224 -4.921 2.677 1.00 96.62 84 TRP A O 1
ATOM 629 N N . LEU A 1 85 ? -8.138 -4.631 4.892 1.00 97.94 85 LEU A N 1
ATOM 630 C CA . LEU A 1 85 ? -6.683 -4.434 4.934 1.00 97.94 85 LEU A CA 1
ATOM 631 C C . LEU A 1 85 ? -5.924 -5.701 4.538 1.00 97.94 85 LEU A C 1
ATOM 633 O O . LEU A 1 85 ? -4.896 -5.608 3.874 1.00 97.94 85 LEU A O 1
ATOM 637 N N . ALA A 1 86 ? -6.442 -6.875 4.905 1.00 97.38 86 ALA A N 1
ATOM 638 C CA . ALA A 1 86 ? -5.856 -8.148 4.503 1.00 97.38 86 ALA A CA 1
ATOM 639 C C . ALA A 1 86 ? -5.999 -8.380 2.995 1.00 97.38 86 ALA A C 1
ATOM 641 O O . ALA A 1 86 ? -5.061 -8.841 2.348 1.00 97.38 86 ALA A O 1
ATOM 642 N N . ASP A 1 87 ? -7.151 -8.022 2.427 1.00 95.62 87 ASP A N 1
ATOM 643 C CA . ASP A 1 87 ? -7.372 -8.127 0.986 1.00 95.62 87 ASP A CA 1
ATOM 644 C C . ASP A 1 87 ? -6.503 -7.136 0.192 1.00 95.62 87 ASP A C 1
ATOM 646 O O . ASP A 1 87 ? -5.866 -7.515 -0.792 1.00 95.62 87 ASP A O 1
ATOM 650 N N . GLU A 1 88 ? -6.395 -5.887 0.656 1.00 96.94 88 GLU A N 1
ATOM 651 C CA . GLU A 1 88 ? -5.511 -4.887 0.047 1.00 96.94 88 GLU A CA 1
ATOM 652 C C . GLU A 1 88 ? -4.037 -5.295 0.130 1.00 96.94 88 GLU A C 1
ATOM 654 O O . GLU A 1 88 ? -3.318 -5.110 -0.848 1.00 96.94 88 GLU A O 1
ATOM 659 N N . ALA A 1 89 ? -3.606 -5.913 1.235 1.00 97.38 89 ALA A N 1
ATOM 660 C CA . ALA A 1 89 ? -2.242 -6.411 1.401 1.00 97.38 89 ALA A CA 1
ATOM 661 C C . ALA A 1 89 ? -1.909 -7.546 0.423 1.00 97.38 89 ALA A C 1
ATOM 663 O O . ALA A 1 89 ? -0.819 -7.557 -0.149 1.00 97.38 89 ALA A O 1
ATOM 664 N N . LEU A 1 90 ? -2.851 -8.461 0.162 1.00 94.62 90 LEU A N 1
ATOM 665 C CA . LEU A 1 90 ? -2.678 -9.502 -0.864 1.00 94.62 90 LEU A CA 1
ATOM 666 C C . LEU A 1 90 ? -2.580 -8.923 -2.280 1.00 94.62 90 LEU A C 1
ATOM 668 O O . LEU A 1 90 ? -1.920 -9.504 -3.141 1.00 94.62 90 LEU A O 1
ATOM 672 N N . ASN A 1 91 ? -3.243 -7.789 -2.514 1.00 93.25 91 ASN A N 1
ATOM 673 C CA . ASN A 1 91 ? -3.287 -7.073 -3.789 1.00 93.25 91 ASN A CA 1
ATOM 674 C C . ASN A 1 91 ? -2.308 -5.892 -3.857 1.00 93.25 91 ASN A C 1
ATOM 676 O O . ASN A 1 91 ? -2.422 -5.040 -4.751 1.00 93.25 91 ASN A O 1
ATOM 680 N N . ALA A 1 92 ? -1.385 -5.791 -2.902 1.00 96.44 92 ALA A N 1
ATOM 681 C CA . ALA A 1 92 ? -0.471 -4.671 -2.840 1.00 96.44 92 ALA A CA 1
ATOM 682 C C . ALA A 1 92 ? 0.474 -4.721 -4.056 1.00 96.44 92 ALA A C 1
ATOM 684 O O . ALA A 1 92 ? 1.094 -5.754 -4.320 1.00 96.44 92 ALA A O 1
ATOM 685 N N . PRO A 1 93 ? 0.588 -3.630 -4.831 1.00 95.94 93 PRO A N 1
ATOM 686 C CA . PRO A 1 93 ? 1.583 -3.547 -5.887 1.00 95.94 93 PRO A CA 1
ATOM 687 C C . PRO A 1 93 ? 2.984 -3.429 -5.281 1.00 95.94 93 PRO A C 1
ATOM 689 O O . PRO A 1 93 ? 3.170 -2.860 -4.201 1.00 95.94 93 PRO A O 1
ATOM 692 N N . LEU A 1 94 ? 3.986 -3.904 -6.016 1.00 95.50 94 LEU A N 1
ATOM 693 C CA . LEU A 1 94 ? 5.374 -3.689 -5.635 1.00 95.50 94 LEU A CA 1
ATOM 694 C C . LEU A 1 94 ? 5.813 -2.258 -5.967 1.00 95.50 94 LEU A C 1
ATOM 696 O O . LEU A 1 94 ? 5.456 -1.736 -7.027 1.00 95.50 94 LEU A O 1
ATOM 700 N N . PRO A 1 95 ? 6.609 -1.616 -5.097 1.00 95.62 95 PRO A N 1
ATOM 701 C CA . PRO A 1 95 ? 7.353 -0.427 -5.484 1.00 95.62 95 PRO A CA 1
ATOM 702 C C . PRO A 1 95 ? 8.310 -0.732 -6.646 1.00 95.62 95 PRO A C 1
ATOM 704 O O . PRO A 1 95 ? 8.764 -1.864 -6.807 1.00 95.62 95 PRO A O 1
ATOM 707 N N . SER A 1 96 ? 8.638 0.282 -7.449 1.00 92.69 96 SER A N 1
ATOM 708 C CA . SER A 1 96 ? 9.399 0.130 -8.705 1.00 92.69 96 SER A CA 1
ATOM 709 C C . SER A 1 96 ? 10.780 -0.515 -8.560 1.00 92.69 96 SER A C 1
ATOM 711 O O . SER A 1 96 ? 11.310 -1.083 -9.511 1.00 92.69 96 SER A O 1
ATOM 713 N N . GLU A 1 97 ? 11.375 -0.394 -7.380 1.00 93.75 97 GLU A N 1
ATOM 714 C CA . GLU A 1 97 ? 12.679 -0.926 -7.016 1.00 93.75 97 GLU A CA 1
ATOM 715 C C . GLU A 1 97 ? 12.617 -2.364 -6.491 1.00 93.75 97 GLU A C 1
ATOM 717 O O . GLU A 1 97 ? 13.662 -2.948 -6.223 1.00 93.75 97 GLU A O 1
ATOM 722 N N . TRP A 1 98 ? 11.425 -2.949 -6.363 1.00 95.44 98 TRP A N 1
ATOM 723 C CA . TRP A 1 98 ? 11.227 -4.323 -5.922 1.00 95.44 98 TRP A CA 1
ATOM 724 C C . TRP A 1 98 ? 10.713 -5.209 -7.051 1.00 95.44 98 TRP A C 1
ATOM 726 O O . TRP A 1 98 ? 9.925 -4.806 -7.903 1.00 95.44 98 TRP A O 1
ATOM 736 N N . THR A 1 99 ? 11.155 -6.458 -7.025 1.00 94.75 99 THR A N 1
ATOM 737 C CA . THR A 1 99 ? 10.740 -7.514 -7.947 1.00 94.75 99 THR A CA 1
ATOM 738 C C . THR A 1 99 ? 10.335 -8.750 -7.162 1.00 94.75 99 THR A C 1
ATOM 740 O O . THR A 1 99 ? 10.845 -8.990 -6.069 1.00 94.75 99 THR A O 1
ATOM 743 N N . GLU A 1 100 ? 9.403 -9.517 -7.712 1.00 94.81 100 GLU A N 1
ATOM 744 C CA . GLU A 1 100 ? 8.944 -10.777 -7.137 1.00 94.81 100 GLU A CA 1
ATOM 745 C C . GLU A 1 100 ? 9.666 -11.957 -7.779 1.00 94.81 100 GLU A C 1
ATOM 747 O O . GLU A 1 100 ? 9.841 -11.994 -8.997 1.00 94.81 100 GLU A O 1
ATOM 752 N N . HIS A 1 101 ? 10.051 -12.930 -6.959 1.00 95.38 101 HIS A N 1
ATOM 753 C CA . HIS A 1 101 ? 10.727 -14.154 -7.377 1.00 95.38 101 HIS A CA 1
ATOM 754 C C . HIS A 1 101 ? 10.188 -15.346 -6.587 1.00 95.38 101 HIS A C 1
ATOM 756 O O . HIS A 1 101 ? 9.523 -15.183 -5.564 1.00 95.38 101 HIS A O 1
ATOM 762 N N . HIS A 1 102 ? 10.485 -16.550 -7.068 1.00 94.56 102 HIS A N 1
ATOM 763 C CA . HIS A 1 102 ? 10.112 -17.801 -6.414 1.00 94.56 102 HIS A CA 1
ATOM 764 C C . HIS A 1 102 ? 11.372 -18.610 -6.114 1.00 94.56 102 HIS A C 1
ATOM 766 O O . HIS A 1 102 ? 12.288 -18.660 -6.937 1.00 94.56 102 HIS A O 1
ATOM 772 N N . ASP A 1 103 ? 11.436 -19.216 -4.931 1.00 92.50 103 ASP A N 1
ATOM 773 C CA . ASP A 1 103 ? 12.510 -20.149 -4.597 1.00 92.50 103 ASP A CA 1
ATOM 774 C C . ASP A 1 103 ? 12.245 -21.556 -5.171 1.00 92.50 103 ASP A C 1
ATOM 776 O O . ASP A 1 103 ? 11.232 -21.815 -5.822 1.00 92.50 103 ASP A O 1
ATOM 780 N N . ASN A 1 104 ? 13.151 -22.503 -4.907 1.00 90.81 104 ASN A N 1
ATOM 781 C CA . ASN A 1 104 ? 13.018 -23.889 -5.378 1.00 90.81 104 ASN A CA 1
ATOM 782 C C . ASN A 1 104 ? 11.797 -24.631 -4.796 1.00 90.81 104 ASN A C 1
ATOM 784 O O . ASN A 1 104 ? 11.439 -25.695 -5.297 1.00 90.81 104 ASN A O 1
ATOM 788 N N . ALA A 1 105 ? 11.185 -24.104 -3.732 1.00 89.69 105 ALA A N 1
ATOM 789 C CA . ALA A 1 105 ? 9.974 -24.629 -3.115 1.00 89.69 105 ALA A CA 1
ATOM 790 C C . ALA A 1 105 ? 8.715 -23.859 -3.561 1.00 89.69 105 ALA A C 1
ATOM 792 O O . ALA A 1 105 ? 7.654 -24.044 -2.968 1.00 89.69 105 ALA A O 1
ATOM 793 N N . ASP A 1 106 ? 8.819 -23.016 -4.598 1.00 90.00 106 ASP A N 1
ATOM 794 C CA . ASP A 1 106 ? 7.727 -22.196 -5.136 1.00 90.00 106 ASP A CA 1
ATOM 795 C C . ASP A 1 106 ? 7.148 -21.202 -4.105 1.00 90.00 106 ASP A C 1
ATOM 797 O O . ASP A 1 106 ? 5.986 -20.793 -4.170 1.00 90.00 106 ASP A O 1
ATOM 801 N N . ARG A 1 107 ? 7.971 -20.789 -3.132 1.00 92.69 107 ARG A N 1
ATOM 802 C CA . ARG A 1 107 ? 7.626 -19.743 -2.164 1.00 92.69 107 ARG A CA 1
ATOM 803 C C . ARG A 1 107 ? 7.993 -18.388 -2.736 1.00 92.69 107 ARG A C 1
ATOM 805 O O . ARG A 1 107 ? 9.102 -18.211 -3.242 1.00 92.69 107 ARG A O 1
ATOM 812 N N . VAL A 1 108 ? 7.092 -17.420 -2.588 1.00 95.44 108 VAL A N 1
ATOM 813 C CA . VAL A 1 108 ? 7.358 -16.047 -3.018 1.00 95.44 108 VAL A CA 1
ATOM 814 C C . VAL A 1 108 ? 8.406 -15.375 -2.125 1.00 95.44 108 VAL A C 1
ATOM 816 O O . VAL A 1 108 ? 8.376 -15.511 -0.899 1.00 95.44 108 VAL A O 1
ATOM 819 N N . PHE A 1 109 ? 9.317 -14.626 -2.739 1.00 96.44 109 PHE A N 1
ATOM 820 C CA . PHE A 1 109 ? 10.195 -13.670 -2.070 1.00 96.44 109 PHE A CA 1
ATOM 821 C C . PHE A 1 109 ? 10.353 -12.405 -2.916 1.00 96.44 109 PHE A C 1
ATOM 823 O O . PHE A 1 109 ? 10.052 -12.382 -4.111 1.00 96.44 109 PHE A O 1
ATOM 830 N N . TYR A 1 110 ? 10.835 -11.341 -2.284 1.00 96.69 110 TYR A N 1
ATOM 831 C CA . TYR A 1 110 ? 10.958 -10.022 -2.889 1.00 96.69 110 TYR A CA 1
ATOM 832 C C . TYR A 1 110 ? 12.420 -9.609 -2.946 1.00 96.69 110 TYR A C 1
ATOM 834 O O . TYR A 1 110 ? 13.149 -9.768 -1.970 1.00 96.69 110 TYR A O 1
ATOM 842 N N . TYR A 1 111 ? 12.842 -9.056 -4.075 1.00 96.31 111 TYR A N 1
ATOM 843 C CA . TYR A 1 111 ? 14.210 -8.614 -4.311 1.00 96.31 111 TYR A CA 1
ATOM 844 C C . TYR A 1 111 ? 14.239 -7.138 -4.682 1.00 96.31 111 TYR A C 1
ATOM 846 O O . TYR A 1 111 ? 13.602 -6.727 -5.656 1.00 96.31 111 TYR A O 1
ATOM 854 N N . ASN A 1 112 ? 14.992 -6.349 -3.922 1.00 94.81 112 ASN A N 1
ATOM 855 C CA . ASN A 1 112 ? 15.235 -4.949 -4.215 1.00 94.81 112 ASN A CA 1
ATOM 856 C C . ASN A 1 112 ? 16.392 -4.825 -5.213 1.00 94.81 112 ASN A C 1
ATOM 858 O O . ASN A 1 112 ? 17.541 -5.125 -4.892 1.00 94.81 112 ASN A O 1
ATOM 862 N N . VAL A 1 113 ? 16.100 -4.347 -6.420 1.00 91.25 113 VAL A N 1
ATOM 863 C CA . VAL A 1 113 ? 17.081 -4.264 -7.512 1.00 91.25 113 VAL A CA 1
ATOM 864 C C . VAL A 1 113 ? 18.103 -3.141 -7.332 1.00 91.25 113 VAL A C 1
ATOM 866 O O . VAL A 1 113 ? 19.120 -3.144 -8.018 1.00 91.25 113 VAL A O 1
ATOM 869 N N . GLN A 1 114 ? 17.842 -2.175 -6.443 1.00 89.75 114 GLN A N 1
ATOM 870 C CA . GLN A 1 114 ? 18.763 -1.072 -6.155 1.00 89.75 114 GLN A CA 1
ATOM 871 C C . GLN A 1 114 ? 19.737 -1.423 -5.030 1.00 89.75 114 GLN A C 1
ATOM 873 O O . GLN A 1 114 ? 20.923 -1.123 -5.128 1.00 89.75 114 GLN A O 1
ATOM 878 N N . THR A 1 115 ? 19.246 -2.045 -3.955 1.00 94.06 115 THR A N 1
ATOM 879 C CA . THR A 1 115 ? 20.063 -2.399 -2.783 1.00 94.06 115 THR A CA 1
ATOM 880 C C . THR A 1 115 ? 20.615 -3.820 -2.842 1.00 94.06 115 THR A C 1
ATOM 882 O O . THR A 1 115 ? 21.443 -4.181 -2.011 1.00 94.06 115 THR A O 1
ATOM 885 N N . HIS A 1 116 ? 20.156 -4.624 -3.806 1.00 93.19 116 HIS A N 1
ATOM 886 C CA . HIS A 1 116 ? 20.446 -6.052 -3.932 1.00 93.19 116 HIS A CA 1
ATOM 887 C C . HIS A 1 116 ? 20.020 -6.885 -2.709 1.00 93.19 116 HIS A C 1
ATOM 889 O O . HIS A 1 116 ? 20.545 -7.975 -2.485 1.00 93.19 116 HIS A O 1
ATOM 895 N N . ALA A 1 117 ? 19.066 -6.385 -1.919 1.00 94.50 117 ALA A N 1
ATOM 896 C CA . ALA A 1 117 ? 18.549 -7.071 -0.742 1.00 94.50 117 ALA A CA 1
ATOM 897 C C . ALA A 1 117 ? 17.335 -7.945 -1.084 1.00 94.50 117 ALA A C 1
ATOM 899 O O . ALA A 1 117 ? 16.435 -7.515 -1.807 1.00 94.50 117 ALA A O 1
ATOM 900 N N . SER A 1 118 ? 17.274 -9.137 -0.492 1.00 95.81 118 SER A N 1
ATOM 901 C CA . SER A 1 118 ? 16.118 -10.035 -0.571 1.00 95.81 118 SER A CA 1
ATOM 902 C C . SER A 1 118 ? 15.325 -10.033 0.733 1.00 95.81 118 SER A C 1
ATOM 904 O O . SER A 1 118 ? 15.894 -9.917 1.817 1.00 95.81 118 SER A O 1
ATOM 906 N N . SER A 1 119 ? 14.010 -10.213 0.639 1.00 96.00 119 SER A N 1
ATOM 907 C CA . SER A 1 119 ? 13.086 -10.259 1.772 1.00 96.00 119 SER A CA 1
ATOM 908 C C . SER A 1 119 ? 12.021 -11.339 1.577 1.00 96.00 119 SER A C 1
ATOM 910 O O . SER A 1 119 ? 11.489 -11.509 0.482 1.00 96.00 119 SER A O 1
ATOM 912 N N . TRP A 1 120 ? 11.667 -12.038 2.658 1.00 95.50 120 TRP A N 1
ATOM 913 C CA . TRP A 1 120 ? 10.487 -12.912 2.703 1.00 95.50 120 TRP A CA 1
ATOM 914 C C . TRP A 1 120 ? 9.181 -12.128 2.891 1.00 95.50 120 TRP A C 1
ATOM 916 O O . TRP A 1 120 ? 8.107 -12.692 2.729 1.00 95.50 120 TRP A O 1
ATOM 926 N N . THR A 1 121 ? 9.280 -10.846 3.234 1.00 95.88 121 THR A N 1
ATOM 927 C CA . THR A 1 121 ? 8.169 -9.956 3.577 1.00 95.88 121 THR A CA 1
ATOM 928 C C . THR A 1 121 ? 7.932 -8.958 2.452 1.00 95.88 121 THR A C 1
ATOM 930 O O . THR A 1 121 ? 8.891 -8.384 1.922 1.00 95.88 121 THR A O 1
ATOM 933 N N . HIS A 1 122 ? 6.662 -8.725 2.110 1.00 97.06 122 HIS A N 1
ATOM 934 C CA . HIS A 1 122 ? 6.293 -7.750 1.084 1.00 97.06 122 HIS A CA 1
ATOM 935 C C . HIS A 1 122 ? 6.731 -6.335 1.514 1.00 97.06 122 HIS A C 1
ATOM 937 O O . HIS A 1 122 ? 6.480 -5.950 2.658 1.00 97.06 122 HIS A O 1
ATOM 943 N N . PRO A 1 123 ? 7.331 -5.512 0.632 1.00 97.44 123 PRO A N 1
ATOM 944 C CA . PRO A 1 123 ? 7.867 -4.195 1.006 1.00 97.44 123 PRO A CA 1
ATOM 945 C C . PRO A 1 123 ? 6.816 -3.218 1.557 1.00 97.44 123 PRO A C 1
ATOM 947 O O . PRO A 1 123 ? 7.147 -2.327 2.333 1.00 97.44 123 PRO A O 1
ATOM 950 N N . LEU A 1 124 ? 5.544 -3.393 1.188 1.00 97.62 124 LEU A N 1
ATOM 951 C CA . LEU A 1 124 ? 4.420 -2.610 1.722 1.00 97.62 124 LEU A CA 1
ATOM 952 C C . LEU A 1 124 ? 3.676 -3.295 2.877 1.00 97.62 124 LEU A C 1
ATOM 954 O O . LEU A 1 124 ? 2.652 -2.782 3.318 1.00 97.62 124 LEU A O 1
ATOM 958 N N . GLU A 1 125 ? 4.127 -4.443 3.384 1.00 97.88 125 GLU A N 1
ATOM 959 C CA . GLU A 1 125 ? 3.417 -5.132 4.471 1.00 97.88 125 GLU A CA 1
ATOM 960 C C . GLU A 1 125 ? 3.326 -4.263 5.730 1.00 97.88 125 GLU A C 1
ATOM 962 O O . GLU A 1 125 ? 2.247 -4.112 6.305 1.00 97.88 125 GLU A O 1
ATOM 967 N N . GLN A 1 126 ? 4.438 -3.632 6.120 1.00 97.88 126 GLN A N 1
ATOM 968 C CA . GLN A 1 126 ? 4.482 -2.780 7.307 1.00 97.88 126 GLN A CA 1
ATOM 969 C C . GLN A 1 126 ? 3.469 -1.632 7.223 1.00 97.88 126 GLN A C 1
ATOM 971 O O . GLN A 1 126 ? 2.796 -1.337 8.205 1.00 97.88 126 GLN A O 1
ATOM 976 N N . LEU A 1 127 ? 3.274 -1.057 6.032 1.00 97.88 127 LEU A N 1
ATOM 977 C CA . LEU A 1 127 ? 2.282 -0.007 5.804 1.00 97.88 127 LEU A CA 1
ATOM 978 C C . LEU A 1 127 ? 0.856 -0.464 6.163 1.00 97.88 127 LEU A C 1
ATOM 980 O O . LEU A 1 127 ? 0.096 0.300 6.759 1.00 97.88 127 LEU A O 1
ATOM 984 N N . HIS A 1 128 ? 0.493 -1.709 5.850 1.00 98.44 128 HIS A N 1
ATOM 985 C CA . HIS A 1 128 ? -0.819 -2.267 6.194 1.00 98.44 128 HIS A CA 1
ATOM 986 C C . HIS A 1 128 ? -0.953 -2.494 7.698 1.00 98.44 128 HIS A C 1
ATOM 988 O O . HIS A 1 128 ? -1.977 -2.140 8.285 1.00 98.44 128 HIS A O 1
ATOM 994 N N . ARG A 1 129 ? 0.100 -3.034 8.329 1.00 98.38 129 ARG A N 1
ATOM 995 C CA . ARG A 1 129 ? 0.157 -3.243 9.784 1.00 98.38 129 ARG A CA 1
ATOM 996 C C . ARG A 1 129 ? 0.013 -1.925 10.540 1.00 98.38 129 ARG A C 1
ATOM 998 O O . ARG A 1 129 ? -0.749 -1.850 11.499 1.00 98.38 129 ARG A O 1
ATOM 1005 N N . ASP A 1 130 ? 0.705 -0.883 10.092 1.00 97.94 130 ASP A N 1
ATOM 1006 C CA . ASP A 1 130 ? 0.658 0.442 10.710 1.00 97.94 130 ASP A CA 1
ATOM 1007 C C . ASP A 1 130 ? -0.698 1.114 10.494 1.00 97.94 130 ASP A C 1
ATOM 1009 O O . ASP A 1 130 ? -1.230 1.732 11.415 1.00 97.94 130 ASP A O 1
ATOM 1013 N N . THR A 1 131 ? -1.301 0.938 9.314 1.00 98.00 131 THR A N 1
ATOM 1014 C CA . THR A 1 131 ? -2.658 1.432 9.038 1.00 98.00 131 THR A CA 1
ATOM 1015 C C . THR A 1 131 ? -3.679 0.774 9.969 1.00 98.00 131 THR A C 1
ATOM 1017 O O . THR A 1 131 ? -4.489 1.473 10.575 1.00 98.00 131 THR A O 1
ATOM 1020 N N . TYR A 1 132 ? -3.614 -0.551 10.142 1.00 98.38 132 TYR A N 1
ATOM 1021 C CA . TYR A 1 132 ? -4.463 -1.277 11.091 1.00 98.38 132 TYR A CA 1
ATOM 1022 C C . TYR A 1 132 ? -4.275 -0.773 12.527 1.00 98.38 132 TYR A C 1
ATOM 1024 O O . TYR A 1 132 ? -5.242 -0.358 13.167 1.00 98.38 132 TYR A O 1
ATOM 1032 N N . LYS A 1 133 ? -3.026 -0.747 13.014 1.00 96.94 133 LYS A N 1
ATOM 1033 C CA . LYS A 1 133 ? -2.697 -0.289 14.372 1.00 96.94 133 LYS A CA 1
ATOM 1034 C C . LYS A 1 133 ? -3.174 1.139 14.618 1.00 96.94 133 LYS A C 1
ATOM 1036 O O . LYS A 1 133 ? -3.737 1.414 15.670 1.00 96.94 133 LYS A O 1
ATOM 1041 N N . GLY A 1 134 ? -2.992 2.033 13.647 1.00 95.06 134 GLY A N 1
ATOM 1042 C CA . GLY A 1 134 ? -3.473 3.410 13.734 1.00 95.06 134 GLY A CA 1
ATOM 1043 C C . GLY A 1 134 ? -4.990 3.490 13.904 1.00 95.06 134 GLY A C 1
ATOM 1044 O O . GLY A 1 134 ? -5.468 4.270 14.723 1.00 95.06 134 GLY A O 1
ATOM 1045 N N . ILE A 1 135 ? -5.748 2.655 13.183 1.00 96.19 135 ILE A N 1
ATOM 1046 C CA . ILE A 1 135 ? -7.210 2.618 13.303 1.00 96.19 135 ILE A CA 1
ATOM 1047 C C . ILE A 1 135 ? -7.646 2.076 14.669 1.00 96.19 135 ILE A C 1
ATOM 1049 O O . ILE A 1 135 ? -8.496 2.683 15.319 1.00 96.19 135 ILE A O 1
ATOM 1053 N N . VAL A 1 136 ? -7.077 0.952 15.110 1.00 95.88 136 VAL A N 1
ATOM 1054 C CA . VAL A 1 136 ? -7.460 0.313 16.379 1.00 95.88 136 VAL A CA 1
ATOM 1055 C C . VAL A 1 136 ? -7.093 1.186 17.576 1.00 95.88 136 VAL A C 1
ATOM 1057 O O . VAL A 1 136 ? -7.931 1.391 18.448 1.00 95.88 136 VAL A O 1
ATOM 1060 N N . ASN A 1 137 ? -5.899 1.785 17.583 1.00 93.19 137 ASN A N 1
ATOM 1061 C CA . ASN A 1 137 ? -5.479 2.697 18.651 1.00 93.19 137 ASN A CA 1
ATOM 1062 C C . ASN A 1 137 ? -6.376 3.939 18.740 1.00 93.19 137 ASN A C 1
ATOM 1064 O O . ASN A 1 137 ? -6.650 4.424 19.828 1.00 93.19 137 ASN A O 1
ATOM 1068 N N . PHE A 1 138 ? -6.868 4.455 17.611 1.00 93.12 138 PHE A N 1
ATOM 1069 C CA . PHE A 1 138 ? -7.818 5.570 17.628 1.00 93.12 138 PHE A CA 1
ATOM 1070 C C . PHE A 1 138 ? -9.177 5.159 18.229 1.00 93.12 138 PHE A C 1
ATOM 1072 O O . PHE A 1 138 ? -9.841 5.955 18.896 1.00 93.12 138 PHE A O 1
ATOM 1079 N N . ARG A 1 139 ? -9.600 3.911 17.982 1.00 92.62 139 ARG A N 1
ATOM 1080 C CA . ARG A 1 139 ? -10.885 3.344 18.424 1.00 92.62 139 ARG A CA 1
ATOM 1081 C C . ARG A 1 139 ? -10.883 2.807 19.854 1.00 92.62 139 ARG A C 1
ATOM 1083 O O . ARG A 1 139 ? -11.971 2.618 20.391 1.00 92.62 139 ARG A O 1
ATOM 1090 N N . SER A 1 140 ? -9.720 2.542 20.457 1.00 89.00 140 SER A N 1
ATOM 1091 C CA . SER A 1 140 ? -9.610 1.881 21.771 1.00 89.00 140 SER A CA 1
ATOM 1092 C C . SER A 1 140 ? -10.298 2.648 22.905 1.00 89.00 140 SER A C 1
ATOM 1094 O O . SER A 1 140 ? -10.593 2.066 23.944 1.00 89.00 140 SER A O 1
ATOM 1096 N N . GLY A 1 141 ? -10.611 3.931 22.692 1.00 77.50 141 GLY A N 1
ATOM 1097 C CA . GLY A 1 141 ? -11.299 4.774 23.667 1.00 77.50 141 GLY A CA 1
ATOM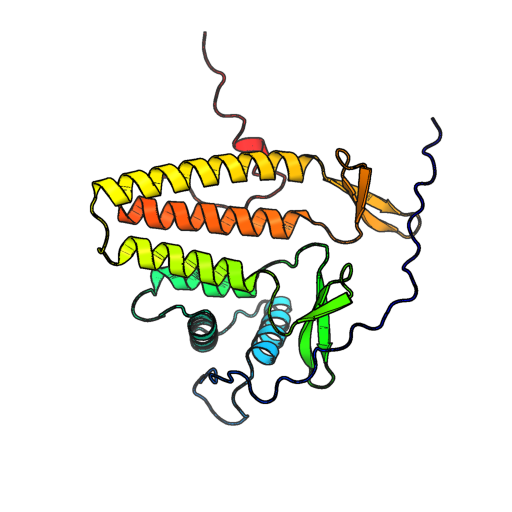 1098 C C . GLY A 1 141 ? -10.365 5.386 24.709 1.00 77.50 141 GLY A C 1
ATOM 1099 O O . GLY A 1 141 ? -10.842 6.081 25.599 1.00 77.50 141 GLY A O 1
ATOM 1100 N N . ASP A 1 142 ? -9.051 5.186 24.568 1.00 87.06 142 ASP A N 1
ATOM 1101 C CA . ASP A 1 142 ? -8.034 5.801 25.433 1.00 87.06 142 ASP A CA 1
ATOM 1102 C C . ASP A 1 142 ? -7.945 7.328 25.247 1.00 87.06 142 ASP A C 1
ATOM 1104 O O . ASP A 1 142 ? -7.362 8.025 26.074 1.00 87.06 142 ASP A O 1
ATOM 1108 N N . MET A 1 143 ? -8.523 7.852 24.161 1.00 87.19 143 MET A N 1
ATOM 1109 C CA . MET A 1 143 ? -8.493 9.266 23.791 1.00 87.19 143 MET A CA 1
ATOM 1110 C C . MET A 1 143 ? -9.827 9.965 24.073 1.00 87.19 143 MET A C 1
ATOM 1112 O O . MET A 1 143 ? -10.898 9.439 23.757 1.00 87.19 143 MET A O 1
ATOM 1116 N N . SER A 1 144 ? -9.769 11.195 24.587 1.00 91.69 144 SER A N 1
ATOM 1117 C CA . SER A 1 144 ? -10.935 12.082 24.683 1.00 91.69 144 SER A CA 1
ATOM 1118 C C . SER A 1 144 ? -11.468 12.472 23.298 1.00 91.69 144 SER A C 1
ATOM 1120 O O . SER A 1 144 ? -10.773 12.376 22.285 1.00 91.69 144 SER A O 1
ATOM 1122 N N . LYS A 1 145 ? -12.710 12.967 23.233 1.00 88.75 145 LYS A N 1
ATOM 1123 C CA . LYS A 1 145 ? -13.317 13.418 21.967 1.00 88.75 145 LYS A CA 1
ATOM 1124 C C . LYS A 1 145 ? -12.556 14.593 21.355 1.00 88.75 145 LYS A C 1
ATOM 1126 O O . LYS A 1 145 ? -12.452 14.692 20.133 1.00 88.75 145 LYS A O 1
ATOM 1131 N N . GLU A 1 146 ? -12.030 15.475 22.195 1.00 91.44 146 GLU A N 1
ATOM 1132 C CA . GLU A 1 146 ? -11.216 16.614 21.792 1.00 91.44 146 GLU A CA 1
ATOM 1133 C C . GLU A 1 146 ? -9.906 16.136 21.155 1.00 91.44 146 GLU A C 1
ATOM 1135 O O . GLU A 1 146 ? -9.559 16.583 20.061 1.00 91.44 146 GLU A O 1
ATOM 1140 N N . GLU A 1 147 ? -9.220 15.171 21.774 1.00 90.44 147 GLU A N 1
ATOM 1141 C CA . GLU A 1 147 ? -8.004 14.570 21.213 1.00 90.44 147 GLU A CA 1
ATOM 1142 C C . GLU A 1 147 ? -8.290 13.797 19.920 1.00 90.44 147 GLU A C 1
ATOM 1144 O O . GLU A 1 147 ? -7.547 13.936 18.949 1.00 90.44 147 GLU A O 1
ATOM 1149 N N . GLN A 1 148 ? -9.390 13.038 19.863 1.00 90.25 148 GLN A N 1
ATOM 1150 C CA . GLN A 1 148 ? -9.829 12.352 18.644 1.00 90.25 148 GLN A CA 1
ATOM 1151 C C . GLN A 1 148 ? -10.084 13.340 17.501 1.00 90.25 148 GLN A C 1
ATOM 1153 O O . GLN A 1 148 ? -9.685 13.085 16.366 1.00 90.25 148 GLN A O 1
ATOM 1158 N N . SER A 1 149 ? -10.716 14.482 17.787 1.00 90.88 149 SER A N 1
ATOM 1159 C CA . SER A 1 149 ? -10.947 15.545 16.804 1.00 90.88 149 SER A CA 1
ATOM 1160 C C . SER A 1 149 ? -9.631 16.128 16.280 1.00 90.88 149 SER A C 1
ATOM 1162 O O . SER A 1 149 ? -9.454 16.274 15.069 1.00 90.88 149 SER A O 1
ATOM 1164 N N . VAL A 1 150 ? -8.678 16.399 17.179 1.00 92.19 150 VAL A N 1
ATOM 1165 C CA . VAL A 1 150 ? -7.347 16.911 16.820 1.00 92.19 150 VAL A CA 1
ATOM 1166 C C . VAL A 1 150 ? -6.571 15.905 15.969 1.00 92.19 150 VAL A C 1
ATOM 1168 O O . VAL A 1 150 ? -5.993 16.292 14.952 1.00 92.19 150 VAL A O 1
ATOM 1171 N N . GLU A 1 151 ? -6.559 14.622 16.332 1.00 91.00 151 GLU A N 1
ATOM 1172 C CA . GLU A 1 151 ? -5.879 13.606 15.522 1.00 91.00 151 GLU A CA 1
ATOM 1173 C C . GLU A 1 151 ? -6.565 13.371 14.178 1.00 91.00 151 GLU A C 1
ATOM 1175 O O . GLU A 1 151 ? -5.888 13.204 13.162 1.00 91.00 151 GLU A O 1
ATOM 1180 N N . LEU A 1 152 ? -7.895 13.433 14.127 1.00 92.06 152 LEU A N 1
ATOM 1181 C CA . LEU A 1 152 ? -8.624 13.326 12.869 1.00 92.06 152 LEU A CA 1
ATOM 1182 C C . LEU A 1 152 ? -8.312 14.498 11.925 1.00 92.06 152 LEU A C 1
ATOM 1184 O O . LEU A 1 152 ? -8.134 14.280 10.727 1.00 92.06 152 LEU A O 1
ATOM 1188 N N . ASP A 1 153 ? -8.197 15.723 12.446 1.00 92.06 153 ASP A N 1
ATOM 1189 C CA . ASP A 1 153 ? -7.778 16.900 11.671 1.00 92.06 153 ASP A CA 1
ATOM 1190 C C . ASP A 1 153 ? -6.336 16.762 11.155 1.00 92.06 153 ASP A C 1
ATOM 1192 O O . ASP A 1 153 ? -6.066 17.004 9.976 1.00 92.06 153 ASP A O 1
ATOM 1196 N N . LYS A 1 154 ? -5.408 16.285 11.997 1.00 92.00 154 LYS A N 1
ATOM 1197 C CA . LYS A 1 154 ? -4.026 15.988 11.578 1.00 92.00 154 LYS A CA 1
ATOM 1198 C C . LYS A 1 154 ? -3.982 14.930 10.476 1.00 92.00 154 LYS A C 1
ATOM 1200 O O . LYS A 1 154 ? -3.244 15.090 9.504 1.00 92.00 154 LYS A O 1
ATOM 1205 N N . LEU A 1 155 ? -4.760 13.855 10.606 1.00 91.06 155 LEU A N 1
ATOM 1206 C CA . LEU A 1 155 ? -4.851 12.804 9.591 1.00 91.06 155 LEU A CA 1
ATOM 1207 C C . LEU A 1 155 ? -5.455 13.324 8.287 1.00 91.06 155 LEU A C 1
ATOM 1209 O O . LEU A 1 155 ? -4.953 12.978 7.220 1.00 91.06 155 LEU A O 1
ATOM 1213 N N . ARG A 1 156 ? -6.476 14.185 8.360 1.00 92.25 156 ARG A N 1
ATOM 1214 C CA . ARG A 1 156 ? -7.060 14.838 7.184 1.00 92.25 156 ARG A CA 1
ATOM 1215 C C . ARG A 1 156 ? -6.026 15.680 6.444 1.00 92.25 156 ARG A C 1
ATOM 1217 O O . ARG A 1 156 ? -5.826 15.452 5.257 1.00 92.25 156 ARG A O 1
ATOM 1224 N N . LYS A 1 157 ? -5.309 16.560 7.148 1.00 93.06 157 LYS A N 1
ATOM 1225 C CA . LYS A 1 157 ? -4.233 17.381 6.563 1.00 93.06 157 LYS A CA 1
ATOM 1226 C C . LYS A 1 157 ? -3.142 16.527 5.924 1.00 93.06 157 LYS A C 1
ATOM 1228 O O . LYS A 1 157 ? -2.748 16.772 4.791 1.00 93.06 157 LYS A O 1
ATOM 1233 N N . ARG A 1 158 ? -2.704 15.464 6.610 1.00 91.12 158 ARG A N 1
ATOM 1234 C CA . ARG A 1 158 ? -1.735 14.508 6.051 1.00 91.12 158 ARG A CA 1
ATOM 1235 C C . ARG A 1 158 ? -2.249 13.824 4.787 1.00 91.12 158 ARG A C 1
ATOM 1237 O O . ARG A 1 158 ? -1.458 13.599 3.880 1.00 91.12 158 ARG A O 1
ATOM 1244 N N . CYS A 1 159 ? -3.535 13.479 4.742 1.00 92.00 159 CYS A N 1
ATOM 1245 C CA . CYS A 1 159 ? -4.162 12.880 3.569 1.00 92.00 159 CYS A CA 1
ATOM 1246 C C . CYS A 1 159 ? -4.202 13.881 2.408 1.00 92.00 159 CYS A C 1
ATOM 1248 O O . CYS A 1 159 ? -3.755 13.543 1.324 1.00 92.00 159 CYS A O 1
ATOM 1250 N N . GLU A 1 160 ? -4.631 15.124 2.641 1.00 90.25 160 GLU A N 1
ATOM 1251 C CA . GLU A 1 160 ? -4.645 16.195 1.629 1.00 90.25 160 GLU A CA 1
ATOM 1252 C C . GLU A 1 160 ? -3.238 16.504 1.082 1.00 90.25 160 GLU A C 1
ATOM 1254 O O . GLU A 1 160 ? -3.047 16.684 -0.124 1.00 90.25 160 GLU A O 1
ATOM 1259 N N . ASP A 1 161 ? -2.228 16.526 1.954 1.00 91.94 161 ASP A N 1
ATOM 1260 C CA . ASP A 1 161 ? -0.831 16.708 1.558 1.00 91.94 161 ASP A CA 1
ATOM 1261 C C . ASP A 1 161 ? -0.319 15.520 0.740 1.00 91.94 161 ASP A C 1
ATOM 1263 O O . ASP A 1 161 ? 0.271 15.710 -0.324 1.00 91.94 161 ASP A O 1
ATOM 1267 N N . ALA A 1 162 ? -0.586 14.293 1.194 1.00 89.81 162 ALA A N 1
ATOM 1268 C CA . ALA A 1 162 ? -0.213 13.081 0.472 1.00 89.81 162 ALA A CA 1
ATOM 1269 C 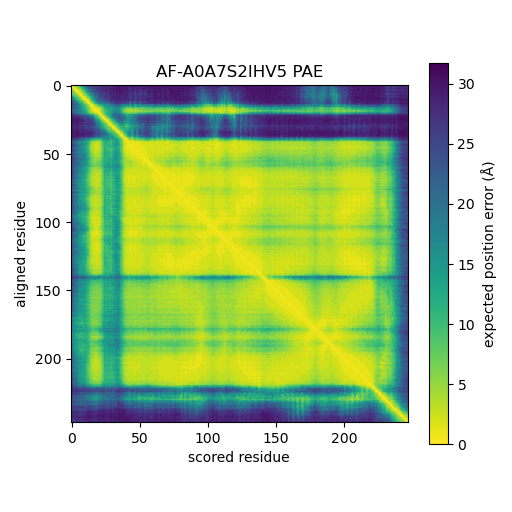C . ALA A 1 162 ? -0.923 12.977 -0.882 1.00 89.81 162 ALA A C 1
ATOM 1271 O O . ALA A 1 162 ? -0.306 12.552 -1.857 1.00 89.81 162 ALA A O 1
ATOM 1272 N N . GLU A 1 163 ? -2.187 13.399 -0.969 1.00 91.25 163 GLU A N 1
ATOM 1273 C CA . GLU A 1 163 ? -2.915 13.515 -2.227 1.00 91.25 163 GLU A CA 1
ATOM 1274 C C . GLU A 1 163 ? -2.182 14.469 -3.156 1.00 91.25 163 GLU A C 1
ATOM 1276 O O . GLU A 1 163 ? -1.811 14.067 -4.256 1.00 91.25 163 GLU A O 1
ATOM 1281 N N . ARG A 1 164 ? -1.920 15.709 -2.736 1.00 90.50 164 ARG A N 1
ATOM 1282 C CA . ARG A 1 164 ? -1.247 16.711 -3.574 1.00 90.50 164 ARG A CA 1
ATOM 1283 C C . ARG A 1 164 ? 0.127 16.244 -4.062 1.00 90.50 164 ARG A C 1
ATOM 1285 O O . ARG A 1 164 ? 0.429 16.389 -5.248 1.00 90.50 164 ARG A O 1
ATOM 1292 N N . GLU A 1 165 ? 0.929 15.644 -3.184 1.00 90.62 165 GLU A N 1
ATOM 1293 C CA . GLU A 1 165 ? 2.235 15.092 -3.560 1.00 90.62 165 GLU A CA 1
ATOM 1294 C C . GLU A 1 165 ? 2.100 13.908 -4.520 1.00 90.62 165 GLU A C 1
ATOM 1296 O O . GLU A 1 165 ? 2.827 13.838 -5.512 1.00 90.62 165 GLU A O 1
ATOM 1301 N N . ALA A 1 166 ? 1.129 13.015 -4.299 1.00 89.19 166 ALA A N 1
ATOM 1302 C CA . ALA A 1 166 ? 0.848 11.931 -5.231 1.00 89.19 166 ALA A CA 1
ATOM 1303 C C . ALA A 1 166 ? 0.417 12.475 -6.598 1.00 89.19 166 ALA A C 1
ATOM 1305 O O . ALA A 1 166 ? 0.945 12.024 -7.605 1.00 89.19 166 ALA A O 1
ATOM 1306 N N . HIS A 1 167 ? -0.472 13.471 -6.670 1.00 89.38 167 HIS A N 1
ATOM 1307 C CA . HIS A 1 167 ? -0.863 14.090 -7.944 1.00 89.38 167 HIS A CA 1
ATOM 1308 C C . HIS A 1 167 ? 0.363 14.614 -8.700 1.00 89.38 167 HIS A C 1
ATOM 1310 O O . HIS A 1 167 ? 0.553 14.282 -9.872 1.00 89.38 167 HIS A O 1
ATOM 1316 N N . LYS A 1 168 ? 1.222 15.382 -8.019 1.00 90.44 168 LYS A N 1
ATOM 1317 C CA . LYS A 1 168 ? 2.444 15.935 -8.610 1.00 90.44 168 LYS A CA 1
ATOM 1318 C C . LYS A 1 168 ? 3.382 14.829 -9.099 1.00 90.44 168 LYS A C 1
ATOM 1320 O O . LYS A 1 168 ? 3.838 14.864 -10.241 1.00 90.44 168 LYS A O 1
ATOM 1325 N N . GLU A 1 169 ? 3.646 13.830 -8.259 1.00 88.06 169 GLU A N 1
ATOM 1326 C CA . GLU A 1 169 ? 4.539 12.723 -8.598 1.00 88.06 169 GLU A CA 1
ATOM 1327 C C . GLU A 1 169 ? 3.993 11.904 -9.772 1.00 88.06 169 GLU A C 1
ATOM 1329 O O . GLU A 1 169 ? 4.725 11.617 -10.717 1.00 88.06 169 GLU A O 1
ATOM 1334 N N . LEU A 1 170 ? 2.705 11.563 -9.757 1.00 90.19 170 LEU A N 1
ATOM 1335 C CA . LEU A 1 170 ? 2.053 10.773 -10.800 1.00 90.19 170 LEU A CA 1
ATOM 1336 C C . LEU A 1 170 ? 2.070 11.488 -12.157 1.00 90.19 170 LEU A C 1
ATOM 1338 O O . LEU A 1 170 ? 2.335 10.840 -13.171 1.00 90.19 170 LEU A O 1
ATOM 1342 N N . GLN A 1 171 ? 1.856 12.809 -12.175 1.00 91.31 171 GLN A N 1
ATOM 1343 C CA . GLN A 1 171 ? 1.941 13.638 -13.384 1.00 91.31 171 GLN A CA 1
ATOM 1344 C C . GLN A 1 171 ? 3.380 13.805 -13.900 1.00 91.31 171 GLN A C 1
ATOM 1346 O O . GLN A 1 171 ? 3.586 14.021 -15.096 1.00 91.31 171 GLN A O 1
ATOM 1351 N N . ALA A 1 172 ? 4.391 13.676 -13.034 1.00 93.88 172 ALA A N 1
ATOM 1352 C CA . ALA A 1 172 ? 5.792 13.761 -13.440 1.00 93.88 172 ALA A CA 1
ATOM 1353 C C . ALA A 1 172 ? 6.256 12.545 -14.264 1.00 93.88 172 ALA A C 1
ATOM 1355 O O . ALA A 1 172 ? 7.235 12.654 -15.011 1.00 93.88 172 ALA A O 1
ATOM 1356 N N . TRP A 1 173 ? 5.577 11.398 -14.144 1.00 94.62 173 TRP A N 1
ATOM 1357 C CA . TRP A 1 173 ? 5.925 10.156 -14.834 1.00 94.62 173 TRP A CA 1
ATOM 1358 C C . TRP A 1 173 ? 5.176 9.987 -16.157 1.00 94.62 173 TRP A C 1
ATOM 1360 O O . TRP A 1 173 ? 3.952 10.066 -16.230 1.00 94.62 173 TRP A O 1
ATOM 1370 N N . THR A 1 174 ? 5.921 9.656 -17.208 1.00 94.50 174 THR A N 1
ATOM 1371 C CA . THR A 1 174 ? 5.386 9.379 -18.547 1.00 94.50 174 THR A CA 1
ATOM 1372 C C . THR A 1 174 ? 5.816 8.003 -19.031 1.00 94.50 174 THR A C 1
ATOM 1374 O O . THR A 1 174 ? 6.947 7.597 -18.781 1.00 94.50 174 THR A O 1
ATOM 1377 N N . GLU A 1 175 ? 4.910 7.283 -19.687 1.00 95.50 175 GLU A N 1
ATOM 1378 C CA . GLU A 1 175 ? 5.197 5.986 -20.308 1.00 95.50 175 GLU A CA 1
ATOM 1379 C C . GLU A 1 175 ? 5.804 6.201 -21.697 1.00 95.50 175 GLU A C 1
ATOM 1381 O O . GLU A 1 175 ? 5.342 7.053 -22.456 1.00 95.50 175 GLU A O 1
ATOM 1386 N N . HIS A 1 176 ? 6.832 5.422 -22.013 1.00 95.00 176 HIS A N 1
ATOM 1387 C CA . HIS A 1 176 ? 7.530 5.404 -23.293 1.00 95.00 176 HIS A CA 1
ATOM 1388 C C . HIS A 1 176 ? 7.819 3.961 -23.693 1.00 95.00 176 HIS A C 1
ATOM 1390 O O . HIS A 1 176 ? 7.615 3.023 -22.920 1.00 95.00 176 HIS A O 1
ATOM 1396 N N . THR A 1 177 ? 8.291 3.771 -24.916 1.00 96.25 177 THR A N 1
ATOM 1397 C CA . THR A 1 177 ? 8.660 2.461 -25.449 1.00 96.25 177 THR A CA 1
ATOM 1398 C C . THR A 1 177 ? 10.008 2.579 -26.140 1.00 96.25 177 THR A C 1
ATOM 1400 O O . THR A 1 177 ? 10.263 3.578 -26.812 1.00 96.25 177 THR A O 1
ATOM 1403 N N . ASP A 1 178 ? 10.890 1.610 -25.919 1.00 92.62 178 ASP A N 1
ATOM 1404 C CA . ASP A 1 178 ? 12.174 1.550 -26.612 1.00 92.62 178 ASP A CA 1
ATOM 1405 C C . ASP A 1 178 ? 12.046 0.927 -28.016 1.00 92.62 178 ASP A C 1
ATOM 1407 O O . ASP A 1 178 ? 10.962 0.545 -28.461 1.00 92.62 178 ASP A O 1
ATOM 1411 N N . GLU A 1 179 ? 13.167 0.816 -28.729 1.00 93.44 179 GLU A N 1
ATOM 1412 C CA . GLU A 1 179 ? 13.225 0.244 -30.083 1.00 93.44 179 GLU A CA 1
ATOM 1413 C C . GLU A 1 179 ? 12.781 -1.228 -30.145 1.00 93.44 179 GLU A C 1
ATOM 1415 O O . GLU A 1 179 ? 12.385 -1.710 -31.205 1.00 93.44 179 GLU A O 1
ATOM 1420 N N . SER A 1 180 ? 12.823 -1.943 -29.018 1.00 92.88 180 SER A N 1
ATOM 1421 C CA . SER A 1 180 ? 12.414 -3.345 -28.912 1.00 92.88 180 SER A CA 1
ATOM 1422 C C . SER A 1 180 ? 10.927 -3.523 -28.590 1.00 92.88 180 SER A C 1
ATOM 1424 O O . SER A 1 180 ? 10.441 -4.651 -28.525 1.00 92.88 180 SER A O 1
ATOM 1426 N N . GLY A 1 181 ? 10.187 -2.427 -28.396 1.00 92.94 181 GLY A N 1
ATOM 1427 C CA . GLY A 1 181 ? 8.800 -2.479 -27.944 1.00 92.94 181 GLY A CA 1
ATOM 1428 C C . GLY A 1 181 ? 8.660 -2.601 -26.422 1.00 92.94 181 GLY A C 1
ATOM 1429 O O . GLY A 1 181 ? 7.541 -2.741 -25.923 1.00 92.94 181 GLY A O 1
ATOM 1430 N N . GLN A 1 182 ? 9.759 -2.533 -25.664 1.00 91.50 182 GLN A N 1
ATOM 1431 C CA . GLN A 1 182 ? 9.727 -2.637 -24.211 1.00 91.50 182 GLN A CA 1
ATOM 1432 C C . GLN A 1 182 ? 9.326 -1.296 -23.597 1.00 91.50 182 GLN A C 1
ATOM 1434 O O . GLN A 1 182 ? 9.913 -0.246 -23.870 1.00 91.50 182 GLN A O 1
ATOM 1439 N N . LYS A 1 183 ? 8.310 -1.334 -22.731 1.00 94.06 183 LYS A N 1
ATOM 1440 C CA . LYS A 1 183 ? 7.852 -0.152 -22.002 1.00 94.06 183 LYS A CA 1
ATOM 1441 C C . LYS A 1 183 ? 8.855 0.259 -20.930 1.00 94.06 183 LYS A C 1
ATOM 1443 O O . LYS A 1 183 ? 9.384 -0.596 -20.218 1.00 94.06 183 LYS A O 1
ATOM 1448 N N . PHE A 1 184 ? 9.040 1.566 -20.781 1.00 93.00 184 PHE A N 1
ATOM 1449 C CA . PHE A 1 184 ? 9.751 2.186 -19.667 1.00 93.00 184 PHE A CA 1
ATOM 1450 C C . PHE A 1 184 ? 9.050 3.479 -19.240 1.00 93.00 184 PHE A C 1
ATOM 1452 O O . PHE A 1 184 ? 8.251 4.055 -19.980 1.00 93.00 184 PHE A O 1
ATOM 1459 N N . TYR A 1 185 ? 9.353 3.948 -18.036 1.00 94.38 185 TYR A N 1
ATOM 1460 C CA . TYR A 1 185 ? 8.723 5.114 -17.429 1.00 94.38 185 TYR A CA 1
ATOM 1461 C C . TYR A 1 185 ? 9.772 6.183 -17.169 1.00 94.38 185 TYR A C 1
ATOM 1463 O O . TYR A 1 185 ? 10.798 5.912 -16.552 1.00 94.38 185 TYR A O 1
ATOM 1471 N N . TYR A 1 186 ? 9.515 7.403 -17.630 1.00 93.94 186 TYR A N 1
ATOM 1472 C CA . TYR A 1 186 ? 10.413 8.544 -17.486 1.00 93.94 186 TYR A CA 1
ATOM 1473 C C . TYR A 1 186 ? 9.804 9.607 -16.576 1.00 93.94 186 TYR A C 1
ATOM 1475 O O . TYR A 1 186 ? 8.700 10.093 -16.841 1.00 93.94 186 TYR A O 1
ATOM 1483 N N . ASN A 1 187 ? 10.536 9.985 -15.530 1.00 94.06 187 ASN A N 1
ATOM 1484 C CA . ASN A 1 187 ? 10.204 11.096 -14.648 1.00 94.06 187 ASN A CA 1
ATOM 1485 C C . ASN A 1 187 ? 10.829 12.385 -15.187 1.00 94.06 187 ASN A C 1
ATOM 1487 O O . ASN A 1 187 ? 12.054 12.512 -15.230 1.00 94.06 187 ASN A O 1
ATOM 1491 N N . ARG A 1 188 ? 9.991 13.355 -15.561 1.00 92.19 188 ARG A N 1
ATOM 1492 C CA . ARG A 1 188 ? 10.431 14.629 -16.152 1.00 92.19 188 ARG A CA 1
ATOM 1493 C C . ARG A 1 188 ? 11.075 15.580 -15.144 1.00 92.19 188 ARG A C 1
ATOM 1495 O O . ARG A 1 188 ? 11.949 16.346 -15.529 1.00 92.19 188 ARG A O 1
ATOM 1502 N N . GLU A 1 189 ? 10.655 15.525 -13.883 1.00 92.00 189 GLU A N 1
ATOM 1503 C CA . GLU A 1 189 ? 11.153 16.397 -12.810 1.00 92.00 189 GLU A CA 1
ATOM 1504 C C . GLU A 1 189 ? 12.567 15.993 -12.368 1.00 92.00 189 GLU A C 1
ATOM 1506 O O . GLU A 1 189 ? 13.436 16.841 -12.206 1.00 92.00 189 GLU A O 1
ATOM 1511 N N . HIS A 1 190 ? 12.817 14.689 -12.244 1.00 90.44 190 HIS A N 1
ATOM 1512 C CA . HIS A 1 190 ? 14.085 14.125 -11.767 1.00 90.44 190 HIS A CA 1
ATOM 1513 C C . HIS A 1 190 ? 14.988 13.628 -12.901 1.00 90.44 190 HIS A C 1
ATOM 1515 O O . HIS A 1 190 ? 16.062 13.095 -12.634 1.00 90.44 190 HIS A O 1
ATOM 1521 N N . GLN A 1 191 ? 14.531 13.745 -14.151 1.00 92.56 191 GLN A N 1
ATOM 1522 C CA . GLN A 1 191 ? 15.240 13.310 -15.357 1.00 92.56 191 GLN A CA 1
ATOM 1523 C C . GLN A 1 191 ? 15.777 11.874 -15.261 1.00 92.56 191 GLN A C 1
ATOM 1525 O O . GLN A 1 191 ? 16.931 11.593 -15.581 1.00 92.56 191 GLN A O 1
ATOM 1530 N N . ARG A 1 192 ? 14.927 10.948 -14.801 1.00 92.00 192 ARG A N 1
ATOM 1531 C CA . ARG A 1 192 ? 15.292 9.536 -14.614 1.00 92.00 192 ARG A CA 1
ATOM 1532 C C . ARG A 1 192 ? 14.304 8.599 -15.289 1.00 92.00 192 ARG A C 1
ATOM 1534 O O . ARG A 1 192 ? 13.104 8.868 -15.292 1.00 92.00 192 ARG A O 1
ATOM 1541 N N . SER A 1 193 ? 14.809 7.471 -15.775 1.00 91.81 193 SER A N 1
ATOM 1542 C CA . SER A 1 193 ? 13.998 6.379 -16.318 1.00 91.81 193 SER A CA 1
ATOM 1543 C C . SER A 1 193 ? 14.019 5.168 -15.393 1.00 91.81 193 SER A C 1
ATOM 1545 O O . SER A 1 193 ? 15.039 4.874 -14.771 1.00 91.81 193 SER A O 1
ATOM 1547 N N . VAL A 1 194 ? 12.905 4.445 -15.335 1.00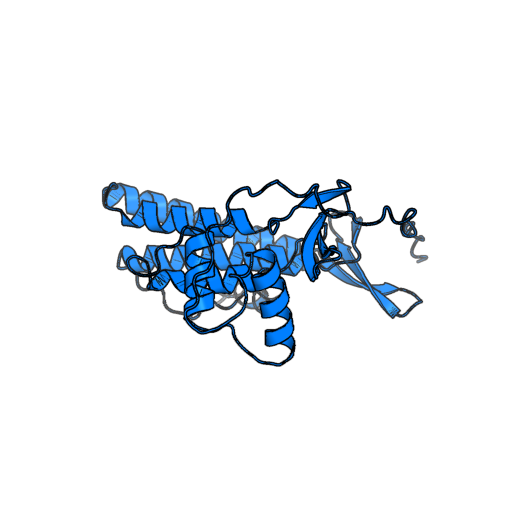 90.56 194 VAL A N 1
ATOM 1548 C CA . VAL A 1 194 ? 12.774 3.147 -14.664 1.00 90.56 194 VAL A CA 1
ATOM 1549 C C . VAL A 1 194 ? 12.002 2.183 -15.560 1.00 90.56 194 VAL A C 1
ATOM 1551 O O . VAL A 1 194 ? 11.200 2.602 -16.392 1.00 90.56 194 VAL A O 1
ATOM 1554 N N . TRP A 1 195 ? 12.236 0.886 -15.393 1.00 88.88 195 TRP A N 1
ATOM 1555 C CA . TRP A 1 195 ? 11.578 -0.154 -16.195 1.00 88.88 195 TRP A CA 1
ATOM 1556 C C . TRP A 1 195 ? 10.223 -0.596 -15.628 1.00 88.88 195 TRP A C 1
ATOM 1558 O O . TRP A 1 195 ? 9.398 -1.131 -16.360 1.00 88.88 195 TRP A O 1
ATOM 1568 N N . THR A 1 196 ? 9.974 -0.328 -14.346 1.00 89.94 196 THR A N 1
ATOM 1569 C CA . THR A 1 196 ? 8.732 -0.674 -13.643 1.00 89.94 196 THR A CA 1
ATOM 1570 C C . THR A 1 196 ? 7.967 0.594 -13.311 1.00 89.94 196 THR A C 1
ATOM 1572 O O . THR A 1 196 ? 8.561 1.537 -12.792 1.00 89.94 196 THR A O 1
ATOM 1575 N N . ASP A 1 197 ? 6.659 0.613 -13.568 1.00 91.38 197 ASP A N 1
ATOM 1576 C CA . ASP A 1 197 ? 5.814 1.761 -13.248 1.00 91.38 197 ASP A CA 1
ATOM 1577 C C . ASP A 1 197 ? 5.866 2.063 -11.734 1.00 91.38 197 ASP A C 1
ATOM 1579 O O . ASP A 1 197 ? 5.459 1.218 -10.936 1.00 91.38 197 ASP A O 1
ATOM 1583 N N . PRO A 1 198 ? 6.351 3.240 -11.301 1.00 92.19 198 PRO A N 1
ATOM 1584 C CA . PRO A 1 198 ? 6.436 3.585 -9.879 1.00 92.19 198 PRO A CA 1
ATOM 1585 C C . PRO A 1 198 ? 5.097 4.042 -9.288 1.00 92.19 198 PRO A C 1
ATOM 1587 O O . PRO A 1 198 ? 4.954 4.174 -8.071 1.00 92.19 198 PRO A O 1
ATOM 1590 N N . ARG A 1 199 ? 4.106 4.308 -10.139 1.00 93.12 199 ARG A N 1
ATOM 1591 C CA . ARG A 1 199 ? 2.833 4.925 -9.766 1.00 93.12 199 ARG A CA 1
ATOM 1592 C C . ARG A 1 199 ? 1.908 4.014 -8.943 1.00 93.12 199 ARG A C 1
ATOM 1594 O O . ARG A 1 199 ? 1.335 4.512 -7.974 1.00 93.12 199 ARG A O 1
ATOM 1601 N N . PRO A 1 200 ? 1.764 2.703 -9.228 1.00 93.88 200 PRO A N 1
ATOM 1602 C CA . PRO A 1 200 ? 0.825 1.842 -8.506 1.00 93.88 200 PRO A CA 1
ATOM 1603 C C . PRO A 1 200 ? 1.064 1.777 -6.993 1.00 93.88 200 PRO A C 1
ATOM 1605 O O . PRO A 1 200 ? 0.109 1.898 -6.227 1.00 93.88 200 PRO A O 1
ATOM 1608 N N . ALA A 1 201 ? 2.318 1.641 -6.545 1.00 94.25 201 ALA A N 1
ATOM 1609 C CA . ALA A 1 201 ? 2.658 1.621 -5.118 1.00 94.25 201 ALA A CA 1
ATOM 1610 C C . ALA A 1 201 ? 2.316 2.939 -4.413 1.00 94.25 201 ALA A C 1
ATOM 1612 O O . ALA A 1 201 ? 1.776 2.923 -3.305 1.00 94.25 201 ALA A O 1
ATOM 1613 N N . ARG A 1 202 ? 2.541 4.076 -5.083 1.00 92.44 202 ARG A N 1
ATOM 1614 C CA . ARG A 1 202 ? 2.157 5.405 -4.583 1.00 92.44 202 ARG A CA 1
ATOM 1615 C C . ARG A 1 202 ? 0.642 5.540 -4.452 1.00 92.44 202 ARG A C 1
ATOM 1617 O O . ARG A 1 202 ? 0.154 5.914 -3.388 1.00 92.44 202 ARG A O 1
ATOM 1624 N N . CYS A 1 203 ? -0.105 5.161 -5.491 1.00 93.94 203 CYS A N 1
ATOM 1625 C CA . CYS A 1 203 ? -1.569 5.168 -5.462 1.00 93.94 203 CYS A CA 1
ATOM 1626 C C . CYS A 1 203 ? -2.131 4.268 -4.359 1.00 93.94 203 CYS A C 1
ATOM 1628 O O . CYS A 1 203 ? -3.114 4.619 -3.712 1.00 93.94 203 CYS A O 1
ATOM 1630 N N . HIS A 1 204 ? -1.516 3.106 -4.142 1.00 95.31 204 HIS A N 1
ATOM 1631 C CA . HIS A 1 204 ? -1.935 2.172 -3.109 1.00 95.31 204 HIS A CA 1
ATOM 1632 C C . HIS A 1 204 ? -1.716 2.740 -1.700 1.00 95.31 204 HIS A C 1
ATOM 1634 O O . HIS A 1 204 ? -2.630 2.693 -0.882 1.00 95.31 204 HIS A O 1
ATOM 1640 N N . ALA A 1 205 ? -0.558 3.352 -1.430 1.00 94.81 205 ALA A N 1
ATOM 1641 C CA . ALA A 1 205 ? -0.305 3.986 -0.139 1.00 94.81 205 ALA A CA 1
ATOM 1642 C C . ALA A 1 205 ? -1.300 5.118 0.162 1.00 94.81 205 ALA A C 1
ATOM 1644 O O . ALA A 1 205 ? -1.849 5.180 1.264 1.00 94.81 205 ALA A O 1
ATOM 1645 N N . LEU A 1 206 ? -1.585 5.963 -0.832 1.00 94.44 206 LEU A N 1
ATOM 1646 C CA . LEU A 1 206 ? -2.595 7.010 -0.707 1.00 94.44 206 LEU A CA 1
ATOM 1647 C C . LEU A 1 206 ? -3.996 6.423 -0.463 1.00 94.44 206 LEU A C 1
ATOM 1649 O O . LEU A 1 206 ? -4.717 6.872 0.425 1.00 94.44 206 LEU A O 1
ATOM 1653 N N . TYR A 1 207 ? -4.365 5.371 -1.195 1.00 95.31 207 TYR A N 1
ATOM 1654 C CA . TYR A 1 207 ? -5.651 4.696 -1.022 1.00 95.31 207 TYR A CA 1
ATOM 1655 C C . TYR A 1 207 ? -5.863 4.178 0.409 1.00 95.31 207 TYR A C 1
ATOM 1657 O O . TYR A 1 207 ? -6.939 4.376 0.980 1.00 95.31 207 TYR A O 1
ATOM 1665 N N . LEU A 1 208 ? -4.842 3.556 1.013 1.00 96.06 208 LEU A N 1
ATOM 1666 C CA . LEU A 1 208 ? -4.916 3.094 2.403 1.00 96.06 208 LEU A CA 1
ATOM 1667 C C . LEU A 1 208 ? -5.167 4.259 3.370 1.00 96.06 208 LEU A C 1
ATOM 1669 O O . LEU A 1 208 ? -6.015 4.137 4.255 1.00 96.06 208 LEU A O 1
ATOM 1673 N N . GLN A 1 209 ? -4.491 5.397 3.172 1.00 94.06 209 GLN A N 1
ATOM 1674 C CA . GLN A 1 209 ? -4.679 6.601 3.990 1.00 94.06 209 GLN A CA 1
ATOM 1675 C C . GLN A 1 209 ? -6.097 7.167 3.861 1.00 94.06 209 GLN A C 1
ATOM 1677 O O . GLN A 1 209 ? -6.754 7.391 4.878 1.00 94.06 209 GLN A O 1
ATOM 1682 N N . MET A 1 210 ? -6.607 7.325 2.635 1.00 94.31 210 MET A N 1
ATOM 1683 C CA . MET A 1 210 ? -7.967 7.820 2.384 1.00 94.31 210 MET A CA 1
ATOM 1684 C C . MET A 1 210 ? -9.026 6.905 3.015 1.00 94.31 210 MET A C 1
ATOM 1686 O O . MET A 1 210 ? -9.983 7.364 3.647 1.00 94.31 210 MET A O 1
ATOM 1690 N N . LYS A 1 211 ? -8.861 5.584 2.870 1.00 95.56 211 LYS A N 1
ATOM 1691 C CA . LYS A 1 211 ? -9.802 4.596 3.410 1.00 95.56 211 LYS A CA 1
ATOM 1692 C C . LYS A 1 211 ? -9.756 4.549 4.935 1.00 95.56 211 LYS A C 1
ATOM 1694 O O . LYS A 1 211 ? -10.817 4.523 5.557 1.00 95.56 211 LYS A O 1
ATOM 1699 N N . ALA A 1 212 ? -8.569 4.623 5.537 1.00 95.38 212 ALA A N 1
ATOM 17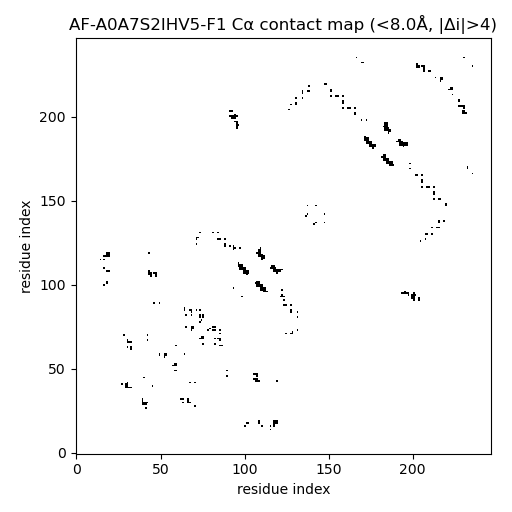00 C CA . ALA A 1 212 ? -8.409 4.751 6.983 1.00 95.38 212 ALA A CA 1
ATOM 1701 C C . ALA A 1 212 ? -9.054 6.039 7.514 1.00 95.38 212 ALA A C 1
ATOM 1703 O O . ALA A 1 212 ? -9.863 5.974 8.437 1.00 95.38 212 ALA A O 1
ATOM 1704 N N . LEU A 1 213 ? -8.794 7.190 6.882 1.00 94.81 213 LEU A N 1
ATOM 1705 C CA . LEU A 1 213 ? -9.418 8.465 7.245 1.00 94.81 213 LEU A CA 1
ATOM 1706 C C . LEU A 1 213 ? -10.945 8.358 7.226 1.00 94.81 213 LEU A C 1
ATOM 1708 O O . LEU A 1 213 ? -11.608 8.767 8.173 1.00 94.81 213 LEU A O 1
ATOM 1712 N N . ARG A 1 214 ? -11.518 7.728 6.196 1.00 93.38 214 ARG A N 1
ATOM 1713 C CA . ARG A 1 214 ? -12.964 7.497 6.124 1.00 93.38 214 ARG A CA 1
ATOM 1714 C C . ARG A 1 214 ? -13.488 6.630 7.261 1.00 93.38 214 ARG A C 1
ATOM 1716 O O . ARG A 1 214 ? -14.571 6.905 7.778 1.00 93.38 214 ARG A O 1
ATOM 1723 N N . VAL A 1 215 ? -12.769 5.568 7.611 1.00 94.62 215 VAL A N 1
ATOM 1724 C CA . VAL A 1 215 ? -13.126 4.686 8.727 1.00 94.62 215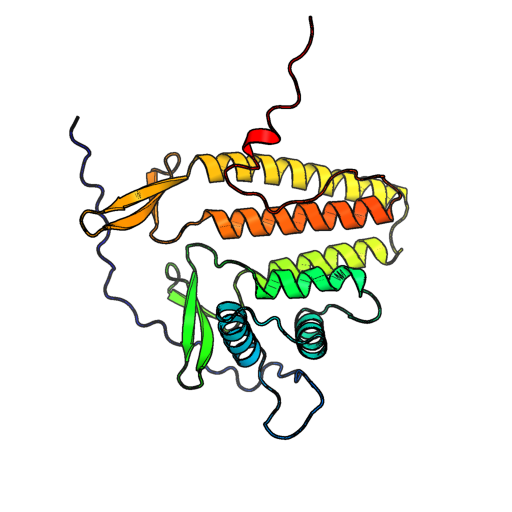 VAL A CA 1
ATOM 1725 C C . VAL A 1 215 ? -13.159 5.473 10.042 1.00 94.62 215 VAL A C 1
ATOM 1727 O O . VAL A 1 215 ? -14.121 5.352 10.801 1.00 94.62 215 VAL A O 1
ATOM 1730 N N . LEU A 1 216 ? -12.160 6.323 10.278 1.00 93.75 216 LEU A N 1
ATOM 1731 C CA . LEU A 1 216 ? -12.054 7.138 11.488 1.00 93.75 216 LEU A CA 1
ATOM 1732 C C . LEU A 1 216 ? -13.081 8.276 11.525 1.00 93.75 216 LEU A C 1
ATOM 1734 O O . LEU A 1 216 ? -13.755 8.459 12.534 1.00 93.75 216 LEU A O 1
ATOM 1738 N N . SER A 1 217 ? -13.308 8.968 10.407 1.00 92.88 217 SER A N 1
ATOM 1739 C CA . SER A 1 217 ? -14.369 9.976 10.293 1.00 92.88 217 SER A CA 1
ATOM 1740 C C . SER A 1 217 ? -15.747 9.397 10.615 1.00 92.88 217 SER A C 1
ATOM 1742 O O . SER A 1 217 ? -16.510 10.016 11.357 1.00 92.88 217 SER A O 1
ATOM 1744 N N . LYS A 1 218 ? -16.058 8.189 10.120 1.00 91.69 218 LYS A N 1
ATOM 1745 C CA . LYS A 1 218 ? -17.305 7.489 10.467 1.00 91.69 218 LYS A CA 1
ATOM 1746 C C . LYS A 1 218 ? -17.387 7.162 11.957 1.00 91.69 218 LYS A C 1
ATOM 1748 O O . LYS A 1 218 ? -18.457 7.314 12.537 1.00 91.69 218 LYS A O 1
ATOM 1753 N N . HIS A 1 219 ? -16.282 6.736 12.569 1.00 89.81 219 HIS A N 1
ATOM 1754 C CA . HIS A 1 219 ? -16.228 6.463 14.007 1.00 89.81 219 HIS A CA 1
ATOM 1755 C C . HIS A 1 219 ? -16.532 7.720 14.842 1.00 89.81 219 HIS A C 1
ATOM 1757 O O . HIS A 1 219 ? -17.271 7.639 15.817 1.00 89.81 219 HIS A O 1
ATOM 1763 N N . CYS A 1 220 ? -16.076 8.897 14.402 1.00 88.69 220 CYS A N 1
ATOM 1764 C CA . CYS A 1 220 ? -16.406 10.188 15.022 1.00 88.69 220 CYS A CA 1
ATOM 1765 C C . CYS A 1 220 ? -17.804 10.737 14.659 1.00 88.69 220 CYS A C 1
ATOM 1767 O O . CYS A 1 220 ? -18.114 11.879 14.992 1.00 88.69 220 CYS A O 1
ATOM 1769 N N . GLY A 1 221 ? -18.646 9.976 13.949 1.00 84.69 221 GLY A N 1
ATOM 1770 C CA . GLY A 1 221 ? -19.993 10.405 13.553 1.00 84.69 221 GLY A CA 1
ATOM 1771 C C . GLY A 1 221 ? -20.039 11.413 12.396 1.00 84.69 221 GLY A C 1
ATOM 1772 O O . GLY A 1 221 ? -21.082 12.019 12.157 1.00 84.69 221 GLY A O 1
ATOM 1773 N N . GLN A 1 222 ? -18.940 11.604 11.659 1.00 80.19 222 GLN A N 1
ATOM 1774 C CA . GLN A 1 222 ? -18.915 12.472 10.479 1.00 80.19 222 GLN A CA 1
ATOM 1775 C C . GLN A 1 222 ? -19.471 11.736 9.249 1.00 80.19 222 GLN A C 1
ATOM 1777 O O . GLN A 1 222 ? -19.061 10.617 8.927 1.00 80.19 222 GLN A O 1
ATOM 1782 N N . VAL A 1 223 ? -20.382 12.383 8.516 1.00 66.69 223 VAL A N 1
ATOM 1783 C CA . VAL A 1 223 ? -20.919 11.853 7.255 1.00 66.69 223 VAL A CA 1
ATOM 1784 C C . VAL A 1 223 ? -19.901 12.078 6.136 1.00 66.69 223 VAL A C 1
ATOM 1786 O O . VAL A 1 223 ? -19.725 13.192 5.653 1.00 66.69 223 VAL A O 1
ATOM 1789 N N . VAL A 1 224 ? -19.243 11.004 5.701 1.00 62.03 224 VAL A N 1
ATOM 1790 C CA . VAL A 1 224 ? -18.352 11.005 4.528 1.00 62.03 224 VAL A CA 1
ATOM 1791 C C . VAL A 1 224 ? -19.117 10.441 3.325 1.00 62.03 224 VAL A C 1
ATOM 1793 O O . VAL A 1 224 ? -19.216 9.218 3.150 1.00 62.03 224 VAL A O 1
ATOM 1796 N N . ASN A 1 225 ? -19.702 11.339 2.525 1.00 50.62 225 ASN A N 1
ATOM 1797 C CA . ASN A 1 225 ? -20.410 11.008 1.284 1.00 50.62 225 ASN A CA 1
ATOM 1798 C C . ASN A 1 225 ? -19.411 10.777 0.133 1.00 50.62 225 ASN A C 1
ATOM 1800 O O . ASN A 1 225 ? -18.455 11.530 -0.009 1.00 50.62 225 ASN A O 1
ATOM 1804 N N . GLY A 1 226 ? -19.640 9.742 -0.687 1.00 57.78 226 GLY A N 1
ATOM 1805 C CA . GLY A 1 226 ? -18.810 9.391 -1.856 1.00 57.78 226 GLY A CA 1
ATOM 1806 C C . GLY A 1 226 ? -18.194 7.988 -1.777 1.00 57.78 226 GLY A C 1
ATOM 1807 O O . GLY A 1 226 ? -18.002 7.449 -0.689 1.00 57.78 226 GLY A O 1
ATOM 1808 N N . HIS A 1 227 ? -17.918 7.340 -2.908 1.00 64.38 227 HIS A N 1
ATOM 1809 C CA . HIS A 1 227 ? -17.128 6.101 -2.954 1.00 64.38 227 HIS A CA 1
ATOM 1810 C C . HIS A 1 227 ? -15.631 6.465 -2.920 1.00 64.38 227 HIS A C 1
ATOM 1812 O O . HIS A 1 227 ? -15.254 7.485 -3.486 1.00 64.38 227 HIS A O 1
ATOM 1818 N N . ILE A 1 228 ? -14.796 5.696 -2.207 1.00 73.31 228 ILE A N 1
ATOM 1819 C CA . ILE A 1 228 ? -13.336 5.891 -2.280 1.00 73.31 228 ILE A CA 1
ATOM 1820 C C . ILE A 1 228 ? -12.828 4.904 -3.313 1.00 73.31 228 ILE A C 1
ATOM 1822 O O . ILE A 1 228 ? -12.627 3.729 -3.003 1.00 73.31 228 ILE A O 1
ATOM 1826 N N . ASP A 1 229 ? -12.659 5.399 -4.531 1.00 71.94 229 ASP A N 1
ATOM 1827 C CA . ASP A 1 229 ? -11.978 4.677 -5.591 1.00 71.94 229 ASP A CA 1
ATOM 1828 C C . ASP A 1 229 ? -10.468 4.721 -5.374 1.00 71.94 229 ASP A C 1
ATOM 1830 O O . ASP A 1 229 ? -9.918 5.699 -4.860 1.00 71.94 229 ASP A O 1
ATOM 1834 N N . ARG A 1 230 ? -9.776 3.658 -5.794 1.00 75.00 230 ARG A N 1
ATOM 1835 C CA . ARG A 1 230 ? -8.315 3.683 -5.840 1.00 75.00 230 ARG A CA 1
ATOM 1836 C C . ARG A 1 230 ? -7.883 4.803 -6.798 1.00 75.00 230 ARG A C 1
ATOM 1838 O O . ARG A 1 230 ? -8.363 4.832 -7.935 1.00 75.00 230 ARG A O 1
ATOM 1845 N N . PRO A 1 231 ? -6.971 5.701 -6.386 1.00 75.31 231 PRO A N 1
ATOM 1846 C CA . PRO A 1 231 ? -6.467 6.738 -7.267 1.00 75.31 231 PRO A CA 1
ATOM 1847 C C . PRO A 1 231 ? -5.865 6.128 -8.533 1.00 75.31 231 PRO A C 1
ATOM 1849 O O . PRO A 1 231 ? -4.942 5.314 -8.479 1.00 75.31 231 PRO A O 1
ATOM 1852 N N . THR A 1 232 ? -6.399 6.521 -9.682 1.00 67.75 232 THR A N 1
ATOM 1853 C CA . THR A 1 232 ? -5.823 6.236 -10.999 1.00 67.75 232 THR A CA 1
ATOM 1854 C C . THR A 1 232 ? -5.392 7.546 -11.633 1.00 67.75 232 THR A C 1
ATOM 1856 O O . THR A 1 232 ? -5.899 8.608 -11.262 1.00 67.75 232 THR A O 1
ATOM 1859 N N . LEU A 1 233 ? -4.503 7.472 -12.627 1.00 55.19 233 LEU A N 1
ATOM 1860 C CA . LEU A 1 233 ? -4.051 8.651 -13.369 1.00 55.19 233 LEU A CA 1
ATOM 1861 C C . LEU A 1 233 ? -5.218 9.526 -13.863 1.00 55.19 233 LEU A C 1
ATOM 1863 O O . LEU A 1 233 ? -5.123 10.740 -13.797 1.00 55.19 233 LEU A O 1
ATOM 1867 N N . GLY A 1 234 ? -6.331 8.916 -14.293 1.00 50.59 234 GLY A N 1
ATOM 1868 C CA . GLY A 1 234 ? -7.514 9.638 -14.783 1.00 50.59 234 GLY A CA 1
ATOM 1869 C C . GLY A 1 234 ? -8.561 10.019 -13.723 1.00 50.59 234 GLY A C 1
ATOM 1870 O O . GLY A 1 234 ? -9.497 10.753 -14.040 1.00 50.59 234 GLY A O 1
ATOM 1871 N N . SER A 1 235 ? -8.456 9.515 -12.487 1.00 55.59 235 SER A N 1
ATOM 1872 C CA . SER A 1 235 ? -9.376 9.858 -11.383 1.00 55.59 235 SER A CA 1
ATOM 1873 C C . SER A 1 235 ? -8.911 11.108 -10.627 1.00 55.59 235 SER A C 1
ATOM 1875 O O . SER A 1 235 ? -9.718 11.953 -10.241 1.00 55.59 235 SER A O 1
ATOM 1877 N N . LEU A 1 236 ? -7.593 11.270 -10.504 1.00 50.12 236 LEU A N 1
ATOM 1878 C CA . LEU A 1 236 ? -6.942 12.385 -9.813 1.00 50.12 236 LEU A CA 1
ATOM 1879 C C . LEU A 1 236 ? -7.134 13.736 -10.534 1.00 50.12 236 LEU A C 1
ATOM 1881 O O . LEU A 1 236 ? -7.288 14.767 -9.887 1.00 50.12 236 LEU A O 1
ATOM 1885 N N . ASP A 1 237 ? -7.281 13.739 -11.862 1.00 42.22 237 ASP A N 1
ATOM 1886 C CA . ASP A 1 237 ? -7.599 14.962 -12.618 1.00 42.22 237 ASP A CA 1
ATOM 1887 C C . ASP A 1 237 ? -8.992 15.545 -12.288 1.00 42.22 237 ASP A C 1
ATOM 1889 O O . ASP A 1 237 ? -9.230 16.736 -12.492 1.00 42.22 237 ASP A O 1
ATOM 1893 N N . ARG A 1 238 ? -9.932 14.747 -11.750 1.00 41.38 238 ARG A N 1
ATOM 1894 C CA . ARG A 1 238 ? -11.295 15.220 -11.419 1.00 41.38 238 ARG A CA 1
ATOM 1895 C C . ARG A 1 238 ? -11.405 15.863 -10.040 1.00 41.38 238 ARG A C 1
ATOM 1897 O O . ARG A 1 238 ? -12.333 16.638 -9.817 1.00 41.38 238 ARG A O 1
ATOM 1904 N N . LEU A 1 239 ? -10.477 15.575 -9.130 1.00 45.50 239 LEU A N 1
ATOM 1905 C CA . LEU A 1 239 ? -10.507 16.102 -7.761 1.00 45.50 239 LEU A CA 1
ATOM 1906 C C . LEU A 1 239 ? -9.905 17.515 -7.658 1.00 45.50 239 LEU A C 1
ATOM 1908 O O . LEU A 1 239 ? -10.208 18.238 -6.715 1.00 45.50 239 LEU A O 1
ATOM 1912 N N . GLY A 1 240 ? -9.153 17.963 -8.671 1.00 36.75 240 GLY A N 1
ATOM 1913 C CA . GLY A 1 240 ? -8.634 19.336 -8.776 1.00 36.75 240 GLY A CA 1
ATOM 1914 C C . GLY A 1 240 ? -9.577 20.353 -9.443 1.00 36.75 240 GLY A C 1
ATOM 1915 O O . GLY A 1 240 ? -9.218 21.521 -9.578 1.00 36.75 240 GLY A O 1
ATOM 1916 N N . GLY A 1 241 ? -10.769 19.933 -9.890 1.00 35.28 241 GLY A N 1
ATOM 1917 C CA . GLY A 1 241 ? -11.690 20.750 -10.699 1.00 35.28 241 GLY A CA 1
ATOM 1918 C C . GLY A 1 241 ? -12.884 21.361 -9.955 1.00 35.28 241 GLY A C 1
ATOM 1919 O O . GLY A 1 241 ? -13.770 21.929 -10.590 1.00 35.28 241 GLY A O 1
ATOM 1920 N N . GLY A 1 242 ? -12.952 21.238 -8.629 1.00 35.09 242 GLY A N 1
ATOM 1921 C CA . GLY A 1 242 ? -14.078 21.708 -7.815 1.00 35.09 242 GLY A CA 1
ATOM 1922 C C . GLY A 1 242 ? -13.901 23.131 -7.289 1.00 35.09 242 GLY A C 1
ATOM 1923 O O . GLY A 1 242 ? -13.816 23.324 -6.083 1.00 35.09 242 GLY A O 1
ATOM 1924 N N . GLY A 1 243 ? -13.826 24.132 -8.168 1.00 38.22 243 GLY A N 1
ATOM 1925 C CA . GLY A 1 243 ? -13.729 25.520 -7.711 1.00 38.22 243 GLY A CA 1
ATOM 1926 C C . GLY A 1 243 ? -13.526 26.547 -8.811 1.00 38.22 243 GLY A C 1
ATOM 1927 O O . GLY A 1 243 ? -12.512 27.234 -8.818 1.00 38.22 243 GLY A O 1
ATOM 1928 N N . ARG A 1 244 ? -14.473 26.666 -9.748 1.00 40.72 244 ARG A N 1
ATOM 1929 C CA . ARG A 1 244 ? -14.664 27.909 -10.514 1.00 40.72 244 ARG A CA 1
ATOM 1930 C C . ARG A 1 244 ? -16.087 28.004 -11.073 1.00 40.72 244 ARG A C 1
ATOM 1932 O O . ARG A 1 244 ? -16.427 27.417 -12.092 1.00 40.72 244 ARG A O 1
ATOM 1939 N N . GLY A 1 245 ? -16.898 28.761 -10.348 1.00 34.38 245 GLY A N 1
ATOM 1940 C CA . GLY A 1 245 ? -18.233 29.256 -10.676 1.00 34.38 245 GLY A CA 1
ATOM 1941 C C . GLY A 1 245 ? -18.745 29.921 -9.397 1.00 34.38 245 GLY A C 1
ATOM 1942 O O . GLY A 1 245 ? -18.783 29.259 -8.370 1.00 34.38 245 GLY A O 1
ATOM 1943 N N . LYS A 1 246 ? -19.080 31.204 -9.325 1.00 35.53 246 LYS A N 1
ATOM 1944 C CA . LYS A 1 246 ? -19.402 32.216 -10.330 1.00 35.53 246 LYS A CA 1
ATOM 1945 C C . LYS A 1 246 ? -19.045 33.588 -9.745 1.00 35.53 246 LYS A C 1
ATOM 1947 O O . LYS A 1 246 ? -19.272 33.776 -8.557 1.00 35.53 246 LYS A O 1
ATOM 1952 N N . GLU A 1 247 ? -18.578 34.503 -10.585 1.00 31.59 247 GLU A N 1
ATOM 1953 C CA . GLU A 1 247 ? -19.092 35.875 -10.748 1.00 31.59 247 GLU A CA 1
ATOM 1954 C C . GLU A 1 247 ? -18.533 36.447 -12.053 1.00 31.59 247 GLU A C 1
ATOM 1956 O O . GLU A 1 247 ? -17.352 36.161 -12.362 1.00 31.59 247 GLU A O 1
#

Solvent-accessible surface area (backbone atoms only — not comparable to full-atom values): 15040 Å² total; per-residue (Å²): 133,84,79,73,83,70,79,71,74,66,82,64,82,75,72,76,87,59,74,51,79,79,69,72,86,76,75,80,75,62,39,81,58,90,77,84,92,74,81,67,52,52,71,35,41,46,53,42,51,43,53,60,34,41,79,71,76,39,76,77,51,71,57,54,48,48,35,50,20,43,73,58,68,44,49,69,79,87,41,51,89,52,52,60,52,38,55,49,58,77,66,55,60,61,47,49,54,44,44,83,47,65,47,99,83,58,30,40,34,34,34,28,76,81,79,72,46,46,32,78,59,64,93,62,49,60,60,49,39,51,52,50,51,55,54,49,62,69,65,68,61,86,58,54,72,68,54,49,51,53,52,51,51,53,51,48,53,52,43,56,50,50,48,54,52,46,53,55,54,52,69,34,47,41,83,46,63,52,99,85,69,51,61,33,29,37,30,69,84,78,72,44,76,41,73,43,69,55,51,58,28,53,30,49,57,49,37,52,47,54,53,49,50,52,57,52,39,47,74,73,70,45,89,79,84,77,84,88,71,74,60,41,87,80,54,55,65,61,73,78,65,83,82,84,83,86,136

InterPro domains:
  IPR001202 WW domain [PF00397] (94-123)
  IPR001202 WW domain [PF00397] (173-198)
  IPR001202 WW domain [PS01159] (98-123)
  IPR001202 WW domain [PS50020] (92-125)
  IPR001202 WW domain [PS50020] (173-200)
  IPR001202 WW domain [SM00456] (93-125)
  IPR001202 WW domain [SM00456] (168-200)
  IPR001202 WW domain [cd00201] (95-125)
  IPR001202 WW domain [cd00201] (173-200)
  IPR036020 WW domain superfamily [SSF51045] (87-126)
  IPR036020 WW domain superfamily [SSF51045] (171-199)
  IPR053233 Plasmodium ABRA-related [PTHR21715] (59-132)

Secondary structure (DSSP, 8-state):
------------S----PPPP--SSS--------SSSSPPPPHHHHHHHHHHHHHTTPPPPHHHHHHHHHHHT--TTT-GGGTHHHHHHHTPPPPTTEEEEE-TT--EEEEETTT--EESS-TTHHHHHHHHHHHHHHHSS-S-HHHHHHHHHHHHHHHHHHHHHHHHHHHHEEEEE-TTS-EEEEETTTTEEESS-SHHHHHHHHHHHHHHHHHHHHHTT----S--PPP-HHHHHHHT-------

Radius of gyration: 21.17 Å; Cα contacts (8 Å, |Δi|>4): 254; chains: 1; bounding box: 46×70×57 Å

pLDDT: mean 82.11, std 20.68, range [29.97, 98.44]

Nearest PDB structures (foldseek):
  7o0s-assembly1_B  TM=8.751E-01  e=1.298E-05  Homo sapiens
  7o06-assembly2_D  TM=8.772E-01  e=4.461E-05  Homo sapiens
  7o3b-assembly3_I  TM=8.873E-01  e=9.458E-05  Homo sapiens
  7nwj-assembly1_A  TM=6.606E-01  e=1.166E-05  Homo sapiens

Sequence (247 aa):
MVFGLMKLGLPSKKHPAEPPPSAGPSEVQKASAGGGGKGALTVNEFVARSKRQRERGLEPTKPELIAYARYLGIDPIADGDLMWLADEALNAPLPSEWTEHHDNADRVFYYNVQTHASSWTHPLEQLHRDTYKGIVNFRSGDMSKEEQSVELDKLRKRCEDAEREAHKELQAWTEHTDESGQKFYYNREHQRSVWTDPRPARCHALYLQMKALRVLSKHCGQVVNGHIDRPTLGSLDRLGGGGRGKE

Organism: NCBI:txid1333877

Mean predicted aligned error: 9.91 Å